Protein AF-A0A8D9H4B3-F1 (afdb_monomer_lite)

InterPro domains:
  IPR005174 KIB1-4, beta-propeller [PF03478] (79-178)

Organism: Brassica campestris (NCBI:txid3711)

pLDDT: mean 72.4, std 20.4, range [25.12, 91.94]

Foldseek 3Di:
DDDDDDDDDDDPPPPPLPDPVPPPDDDDDDFAWAPAAPPDAIKTFPDKDFPQADPVRFTKIKTWIARPVVRDIDIAAIETDDPVCVCWDFQHHENQWTWTAHQPQRKIKIWNVNPRDPHYYIDIDTDDHLPDRQPANWPDWEWQDSPLQFIKIWTDSDQFKIWIDTHPPPTHIDIGGDPGGDDHDDHD

Sequence (188 aa):
MENFQSPCIKREEEGEEPNLEALCLQGEEYARFFSSLPESSPYLLLSSEKLGETCEGSETVRQKLFDPRKEETVNGSEKTLPKELEGDILVGASKGWVLSMDKKDSSLHLTDLCKPWVSSSPRVMSLPSLGFDPCVTVKQVSLSSSSPDECTVAANFSESQLSVCRTNCDSSWTHFKTPFPFPTLASL

Radius of gyration: 20.72 Å; chains: 1; bounding box: 71×42×66 Å

Structure (mmCIF, N/CA/C/O backbone):
data_AF-A0A8D9H4B3-F1
#
_entry.id   AF-A0A8D9H4B3-F1
#
loop_
_atom_site.group_PDB
_atom_site.id
_atom_site.type_symbol
_atom_site.label_atom_id
_atom_site.label_alt_id
_atom_site.label_comp_id
_atom_site.label_asym_id
_atom_site.label_entity_id
_atom_site.label_seq_id
_atom_site.pdbx_PDB_ins_code
_atom_site.Cartn_x
_atom_site.Cartn_y
_atom_site.Cartn_z
_atom_site.occupancy
_atom_site.B_iso_or_equiv
_atom_site.auth_seq_id
_atom_site.auth_comp_id
_atom_site.auth_asym_id
_atom_site.auth_atom_id
_atom_site.pdbx_PDB_model_num
ATOM 1 N N . MET A 1 1 ? -52.798 24.643 42.950 1.00 37.06 1 MET A N 1
ATOM 2 C CA . MET A 1 1 ? -52.593 24.466 41.499 1.00 37.06 1 MET A CA 1
ATOM 3 C C . MET A 1 1 ? -51.095 24.539 41.267 1.00 37.06 1 MET A C 1
ATOM 5 O O . MET A 1 1 ? -50.562 25.627 41.145 1.00 37.06 1 MET A O 1
ATOM 9 N N . GLU A 1 2 ? -50.350 23.515 41.676 1.00 32.06 2 GLU A N 1
ATOM 10 C CA . GLU A 1 2 ? -50.122 22.223 40.993 1.00 32.06 2 GLU A CA 1
ATOM 11 C C . GLU A 1 2 ? -49.288 22.364 39.712 1.00 32.06 2 GLU A C 1
ATOM 13 O O . GLU A 1 2 ? -49.734 22.915 38.711 1.00 32.06 2 GLU A O 1
ATOM 18 N N . ASN A 1 3 ? -48.055 21.855 39.823 1.00 34.03 3 ASN A N 1
ATOM 19 C CA . ASN A 1 3 ? -47.093 21.562 38.765 1.00 34.03 3 ASN A CA 1
ATOM 20 C C . ASN A 1 3 ? -47.697 20.669 37.682 1.00 34.03 3 ASN A C 1
ATOM 22 O O . ASN A 1 3 ? -48.352 19.698 38.033 1.00 34.03 3 ASN A O 1
ATOM 26 N N . PHE A 1 4 ? -47.291 20.859 36.423 1.00 32.88 4 PHE A N 1
ATOM 27 C CA . PHE A 1 4 ? -46.984 19.729 35.541 1.00 32.88 4 PHE A CA 1
ATOM 28 C C . PHE A 1 4 ? -45.799 20.065 34.633 1.00 32.88 4 PHE A C 1
ATOM 30 O O . PHE A 1 4 ? -45.887 20.832 33.679 1.00 32.88 4 PHE A O 1
ATOM 37 N N . GLN A 1 5 ? -44.675 19.452 34.979 1.00 39.72 5 GLN A N 1
ATOM 38 C CA . GLN A 1 5 ? -43.502 19.247 34.147 1.00 39.72 5 GLN A CA 1
ATOM 39 C C . GLN A 1 5 ? -43.687 17.880 33.476 1.00 39.72 5 GLN A C 1
ATOM 41 O O . GLN A 1 5 ? -43.970 16.908 34.178 1.00 39.72 5 GLN A O 1
ATOM 46 N N . SER A 1 6 ? -43.590 17.790 32.145 1.00 38.34 6 SER A N 1
ATOM 47 C CA . SER A 1 6 ? -43.599 16.517 31.397 1.00 38.34 6 SER A CA 1
ATOM 48 C C . SER A 1 6 ? -43.193 16.691 29.918 1.00 38.34 6 SER A C 1
ATOM 50 O O . SER A 1 6 ? -43.216 17.818 29.427 1.00 38.34 6 SER A O 1
ATOM 52 N N . PRO A 1 7 ? -42.733 15.617 29.237 1.00 34.81 7 PRO A N 1
ATOM 53 C CA . PRO A 1 7 ? -41.414 15.602 28.595 1.00 34.81 7 PRO A CA 1
ATOM 54 C C . PRO A 1 7 ? -41.403 15.193 27.101 1.00 34.81 7 PRO A C 1
ATOM 56 O O . PRO A 1 7 ? -42.425 14.846 26.528 1.00 34.81 7 PRO A O 1
ATOM 59 N N . CYS A 1 8 ? -40.194 15.240 26.519 1.00 27.69 8 CYS A N 1
ATOM 60 C CA . CYS A 1 8 ? -39.637 14.467 25.392 1.00 27.69 8 CYS A CA 1
ATOM 61 C C . CYS A 1 8 ? -40.562 13.927 24.288 1.00 27.69 8 CYS A C 1
ATOM 63 O O . CYS A 1 8 ? -41.291 12.982 24.545 1.00 27.69 8 CYS A O 1
ATOM 65 N N . ILE A 1 9 ? -40.293 14.313 23.029 1.00 29.48 9 ILE A N 1
ATOM 66 C CA . ILE A 1 9 ? -40.130 13.354 21.913 1.00 29.48 9 ILE A CA 1
ATOM 67 C C . ILE A 1 9 ? -39.022 13.885 20.985 1.00 29.48 9 ILE A C 1
ATOM 69 O O . ILE A 1 9 ? -39.257 14.771 20.164 1.00 29.48 9 ILE A O 1
ATOM 73 N N . LYS A 1 10 ? -37.797 13.360 21.115 1.00 32.66 10 LYS A N 1
ATOM 74 C CA . LYS A 1 10 ? -36.863 13.328 19.981 1.00 32.66 10 LYS A CA 1
ATOM 75 C C . LYS A 1 10 ? -37.334 12.167 19.112 1.00 32.66 10 LYS A C 1
ATOM 77 O O . LYS A 1 10 ? -37.479 11.066 19.632 1.00 32.66 10 LYS A O 1
ATOM 82 N N . ARG A 1 11 ? -37.642 12.430 17.842 1.00 32.44 11 ARG A N 1
ATOM 83 C CA . ARG A 1 11 ? -37.884 11.359 16.875 1.00 32.44 11 ARG A CA 1
ATOM 84 C C . ARG A 1 11 ? -36.566 10.619 16.694 1.00 32.44 11 ARG A C 1
ATOM 86 O O . ARG A 1 11 ? -35.559 11.245 16.373 1.00 32.44 11 ARG A O 1
ATOM 93 N N . GLU A 1 12 ? -36.591 9.328 16.984 1.00 30.19 12 GLU A N 1
ATOM 94 C CA . GLU A 1 12 ? -35.630 8.371 16.461 1.00 30.19 12 GLU A CA 1
ATOM 95 C C . GLU A 1 12 ? -35.731 8.454 14.934 1.00 30.19 12 GLU A C 1
ATOM 97 O O . GLU A 1 12 ? -36.798 8.216 14.370 1.00 30.19 12 GLU A O 1
ATOM 102 N N . GLU A 1 13 ? -34.661 8.890 14.269 1.00 34.03 13 GLU A N 1
ATOM 103 C CA . GLU A 1 13 ? -34.460 8.486 12.882 1.00 34.03 13 GLU A CA 1
ATOM 104 C C . GLU A 1 13 ? -34.049 7.019 12.943 1.00 34.03 13 GLU A C 1
ATOM 106 O O . GLU A 1 13 ? -33.011 6.674 13.514 1.00 34.03 13 GLU A O 1
ATOM 111 N N . GLU A 1 14 ? -34.945 6.168 12.443 1.00 30.62 14 GLU A N 1
ATOM 112 C CA . GLU A 1 14 ? -34.670 4.773 12.133 1.00 30.62 14 GLU A CA 1
ATOM 113 C C . GLU A 1 14 ? -33.344 4.685 11.380 1.00 30.62 14 GLU A C 1
ATOM 115 O O . GLU A 1 14 ? -33.136 5.355 10.367 1.00 30.62 14 GLU A O 1
ATOM 120 N N . GLY A 1 15 ? -32.442 3.857 11.905 1.00 32.19 15 GLY A N 1
ATOM 121 C CA . GLY A 1 15 ? -31.250 3.449 11.190 1.00 32.19 15 GLY A CA 1
ATOM 122 C C . GLY A 1 15 ? -31.674 2.729 9.921 1.00 32.19 15 GLY A C 1
ATOM 123 O O . GLY A 1 15 ? -32.236 1.638 9.977 1.00 32.19 15 GLY A O 1
ATOM 124 N N . GLU A 1 16 ? -31.409 3.359 8.786 1.00 31.75 16 GLU A N 1
ATOM 125 C CA . GLU A 1 16 ? -31.430 2.689 7.499 1.00 31.75 16 GLU A CA 1
ATOM 126 C C . GLU A 1 16 ? -30.320 1.630 7.536 1.00 31.75 16 GLU A C 1
ATOM 128 O O . GLU A 1 16 ? -29.129 1.956 7.553 1.00 31.75 16 GLU A O 1
ATOM 133 N N . GLU A 1 17 ? -30.705 0.355 7.656 1.00 37.09 17 GLU A N 1
ATOM 134 C CA . GLU A 1 17 ? -29.777 -0.756 7.466 1.00 37.09 17 GLU A CA 1
ATOM 135 C C . GLU A 1 17 ? -29.135 -0.601 6.082 1.00 37.09 17 GLU A C 1
ATOM 137 O O . GLU A 1 17 ? -29.860 -0.520 5.083 1.00 37.09 17 GLU A O 1
ATOM 142 N N . PRO A 1 18 ? -27.796 -0.531 5.976 1.00 29.69 18 PRO A N 1
ATOM 143 C CA . PRO A 1 18 ? -27.173 -0.389 4.679 1.00 29.69 18 PRO A CA 1
ATOM 144 C C . PRO A 1 18 ? -27.429 -1.669 3.887 1.00 29.69 18 PRO A C 1
ATOM 146 O O . PRO A 1 18 ? -26.937 -2.745 4.221 1.00 29.69 18 PRO A O 1
ATOM 149 N N . ASN A 1 19 ? -28.221 -1.524 2.827 1.00 26.66 19 ASN A N 1
ATOM 150 C CA . ASN A 1 19 ? -28.487 -2.554 1.838 1.00 26.66 19 ASN A CA 1
ATOM 151 C C . ASN A 1 19 ? -27.153 -3.159 1.359 1.00 26.66 19 ASN A C 1
ATOM 153 O O . ASN A 1 19 ? -26.369 -2.508 0.662 1.00 26.66 19 ASN A O 1
ATOM 157 N N . LEU A 1 20 ? -26.902 -4.409 1.759 1.00 32.78 20 LEU A N 1
ATOM 158 C CA . LEU A 1 20 ? -25.656 -5.142 1.511 1.00 32.78 20 LEU A CA 1
ATOM 159 C C . LEU A 1 20 ? -25.367 -5.356 0.012 1.00 32.78 20 LEU A C 1
ATOM 161 O O . LEU A 1 20 ? -24.239 -5.689 -0.346 1.00 32.78 20 LEU A O 1
ATOM 165 N N . GLU A 1 21 ? -26.337 -5.111 -0.877 1.00 29.61 21 GLU A N 1
ATOM 166 C CA . GLU A 1 21 ? -26.152 -5.222 -2.328 1.00 29.61 21 GLU A CA 1
ATOM 167 C C . GLU A 1 21 ? -25.672 -3.926 -3.010 1.00 29.61 21 GLU A C 1
ATOM 169 O O . GLU A 1 21 ? -25.373 -3.941 -4.204 1.00 29.61 21 GLU A O 1
ATOM 174 N N . ALA A 1 22 ? -25.521 -2.809 -2.285 1.00 25.12 22 ALA A N 1
ATOM 175 C CA . ALA A 1 22 ? -25.162 -1.516 -2.884 1.00 25.12 22 ALA A CA 1
ATOM 176 C C . ALA A 1 22 ? -23.664 -1.141 -2.830 1.00 25.12 22 ALA A C 1
ATOM 178 O O . ALA A 1 22 ? -23.273 -0.124 -3.399 1.00 25.12 22 ALA A O 1
ATOM 179 N N . LEU A 1 23 ? -22.788 -1.932 -2.199 1.00 29.75 23 LEU A N 1
ATOM 180 C CA . LEU A 1 23 ? -21.371 -1.549 -2.018 1.00 29.75 23 LEU A CA 1
ATOM 181 C C . LEU A 1 23 ? -20.429 -1.948 -3.166 1.00 29.75 23 LEU A C 1
ATOM 183 O O . LEU A 1 23 ? -19.207 -1.921 -3.015 1.00 29.75 23 LEU A O 1
ATOM 187 N N . CYS A 1 24 ? -20.964 -2.262 -4.345 1.00 32.41 24 CYS A N 1
ATOM 188 C CA . CYS A 1 24 ? -20.159 -2.410 -5.551 1.00 32.41 24 CYS A CA 1
ATOM 189 C C . CYS A 1 24 ? -20.480 -1.303 -6.558 1.00 32.41 24 CYS A C 1
ATOM 191 O O . CYS A 1 24 ? -21.454 -1.383 -7.297 1.00 32.41 24 CYS A O 1
ATOM 193 N N . LEU A 1 25 ? -19.537 -0.353 -6.629 1.00 39.47 25 LEU A N 1
ATOM 194 C CA . LEU A 1 25 ? -19.335 0.666 -7.665 1.00 39.47 25 LEU A CA 1
ATOM 195 C C . LEU A 1 25 ? -20.274 1.873 -7.591 1.00 39.47 25 LEU A C 1
ATOM 197 O O . LEU A 1 25 ? -21.380 1.782 -8.097 1.00 39.47 25 LEU A O 1
ATOM 201 N N . GLN A 1 26 ? -19.763 3.025 -7.133 1.00 26.50 26 GLN A N 1
ATOM 202 C CA . GLN A 1 26 ? -19.663 4.269 -7.920 1.00 26.50 26 GLN A CA 1
ATOM 203 C C . GLN A 1 26 ? -18.644 5.227 -7.271 1.00 26.50 26 GLN A C 1
ATOM 205 O O . GLN A 1 26 ? -18.766 5.532 -6.097 1.00 26.50 26 GLN A O 1
ATOM 210 N N . GLY A 1 27 ? -17.680 5.705 -8.068 1.00 29.08 27 GLY A N 1
ATOM 211 C CA . GLY A 1 27 ? -17.020 7.011 -7.912 1.00 29.08 27 GLY A CA 1
ATOM 212 C C . GLY A 1 27 ? -16.221 7.283 -6.633 1.00 29.08 27 GLY A C 1
ATOM 213 O O . GLY A 1 27 ? -16.787 7.738 -5.656 1.00 29.08 27 GLY A O 1
ATOM 214 N N . GLU A 1 28 ? -14.891 7.169 -6.742 1.00 32.19 28 GLU A N 1
ATOM 215 C CA . GLU A 1 28 ? -13.889 7.616 -5.756 1.00 32.19 28 GLU A CA 1
ATOM 216 C C . GLU A 1 28 ? -13.896 6.819 -4.430 1.00 32.19 28 GLU A C 1
ATOM 218 O O . GLU A 1 28 ? -14.927 6.490 -3.874 1.00 32.19 28 GLU A O 1
ATOM 223 N N . GLU A 1 29 ? -12.711 6.433 -3.946 1.00 39.22 29 GLU A N 1
ATOM 224 C CA . GLU A 1 29 ? -12.517 5.536 -2.787 1.00 39.22 29 GLU A CA 1
ATOM 225 C C . GLU A 1 29 ? -12.876 4.047 -3.023 1.00 39.22 29 GLU A C 1
ATOM 227 O O . GLU A 1 29 ? -13.879 3.493 -2.584 1.00 39.22 29 GLU A O 1
ATOM 232 N N . TYR A 1 30 ? -11.980 3.341 -3.724 1.00 43.78 30 TYR A N 1
ATOM 233 C CA . TYR A 1 30 ? -12.015 1.879 -3.828 1.00 43.78 30 TYR A CA 1
ATOM 234 C C . TYR A 1 30 ? -11.916 1.239 -2.434 1.00 43.78 30 TYR A C 1
ATOM 236 O O . TYR A 1 30 ? -10.829 1.209 -1.851 1.00 43.78 30 TYR A O 1
ATOM 244 N N . ALA A 1 31 ? -13.020 0.672 -1.940 1.00 44.16 31 ALA A N 1
ATOM 245 C CA . ALA A 1 31 ? -13.030 -0.241 -0.802 1.00 44.16 31 ALA A CA 1
ATOM 246 C C . ALA A 1 31 ? -12.060 -1.399 -1.086 1.00 44.16 31 ALA A C 1
ATOM 248 O O . ALA A 1 31 ? -12.246 -2.173 -2.030 1.00 44.16 31 ALA A O 1
ATOM 249 N N . ARG A 1 32 ? -10.973 -1.495 -0.312 1.00 54.91 32 ARG A N 1
ATOM 250 C CA . ARG A 1 32 ? -9.957 -2.542 -0.507 1.00 54.91 32 ARG A CA 1
ATOM 251 C C . ARG A 1 32 ? -10.137 -3.616 0.545 1.00 54.91 32 ARG A C 1
ATOM 253 O O . ARG A 1 32 ? -10.219 -3.325 1.736 1.00 54.91 32 ARG A O 1
ATOM 260 N N . PHE A 1 33 ? -10.209 -4.861 0.091 1.00 52.06 33 PHE A N 1
ATOM 261 C CA . PHE A 1 33 ? -10.288 -6.019 0.966 1.00 52.06 33 PHE A CA 1
ATOM 262 C C . PHE A 1 33 ? -8.931 -6.263 1.623 1.00 52.06 33 PHE A C 1
ATOM 264 O O . PHE A 1 33 ? -7.950 -6.604 0.962 1.00 52.06 33 PHE A O 1
ATOM 271 N N . PHE A 1 34 ? -8.887 -6.138 2.944 1.00 51.78 34 PHE A N 1
ATOM 272 C CA . PHE A 1 34 ? -7.780 -6.598 3.765 1.00 51.78 34 PHE A CA 1
ATOM 273 C C . PHE A 1 34 ? -8.145 -7.997 4.247 1.00 51.78 34 PHE A C 1
ATOM 275 O O . PHE A 1 34 ? -8.802 -8.165 5.271 1.00 51.78 34 PHE A O 1
ATOM 282 N N . SER A 1 35 ? -7.734 -9.033 3.515 1.00 47.50 35 SER A N 1
ATOM 283 C CA . SER A 1 35 ? -7.759 -10.384 4.083 1.00 47.50 35 SER A CA 1
ATOM 284 C C . SER A 1 35 ? -6.700 -10.434 5.173 1.00 47.50 35 SER A C 1
ATOM 286 O O . SER A 1 35 ? -5.519 -10.579 4.870 1.00 47.50 35 SER A O 1
ATOM 288 N N . SER A 1 36 ? -7.081 -10.253 6.432 1.00 48.25 36 SER A N 1
ATOM 289 C CA . SER A 1 36 ? -6.153 -10.404 7.541 1.00 48.25 36 SER A CA 1
ATOM 290 C C . SER A 1 36 ? -5.954 -11.895 7.821 1.00 48.25 36 SER A C 1
ATOM 292 O O . SER A 1 36 ? -6.863 -12.543 8.310 1.00 48.25 36 SER A O 1
ATOM 294 N N . LEU A 1 37 ? -4.775 -12.435 7.482 1.00 53.91 37 LEU A N 1
ATOM 295 C CA . LEU A 1 37 ? -4.327 -13.807 7.801 1.00 53.91 37 LEU A CA 1
ATOM 296 C C . LEU A 1 37 ? -5.254 -14.961 7.314 1.00 53.91 37 LEU A C 1
ATOM 298 O O . LEU A 1 37 ? -6.354 -14.726 6.830 1.00 53.91 37 LEU A O 1
ATOM 302 N N . PRO A 1 38 ? -4.817 -16.235 7.375 1.00 49.47 38 PRO A N 1
ATOM 303 C CA . PRO A 1 38 ? -5.681 -17.382 7.059 1.00 49.47 38 PRO A CA 1
ATOM 304 C C . PRO A 1 38 ? -6.783 -17.642 8.106 1.00 49.47 38 PRO A C 1
ATOM 306 O O . PRO A 1 38 ? -7.719 -18.383 7.826 1.00 49.47 38 PRO A O 1
ATOM 309 N N . GLU A 1 39 ? -6.665 -17.063 9.308 1.00 51.34 39 GLU A N 1
ATOM 310 C CA . GLU A 1 39 ? -7.481 -17.407 10.487 1.00 51.34 39 GLU A CA 1
ATOM 311 C C . GLU A 1 39 ? -8.383 -16.268 11.007 1.00 51.34 39 GLU A C 1
ATOM 313 O O . GLU A 1 39 ? -9.191 -16.503 11.906 1.00 51.34 39 GLU A O 1
ATOM 318 N N . SER A 1 40 ? -8.307 -15.050 10.452 1.00 59.62 40 SER A N 1
ATOM 319 C CA . SER A 1 40 ? -9.145 -13.907 10.865 1.00 59.62 40 SER A CA 1
ATOM 320 C C . SER A 1 40 ? -10.081 -13.430 9.749 1.00 59.62 40 SER A C 1
ATOM 322 O O . SER A 1 40 ? -9.848 -13.688 8.569 1.00 59.62 40 SER A O 1
ATOM 324 N N . SER A 1 41 ? -11.192 -12.779 10.121 1.00 65.25 41 SER A N 1
ATOM 325 C CA . SER A 1 41 ? -12.155 -12.242 9.155 1.00 65.25 41 SER A CA 1
ATOM 326 C C . SER A 1 41 ? -11.480 -11.230 8.214 1.00 65.25 41 SER A C 1
ATOM 328 O O . SER A 1 41 ? -10.585 -10.480 8.627 1.00 65.25 41 SER A O 1
ATOM 330 N N . PRO A 1 42 ? -11.860 -11.204 6.923 1.00 74.75 42 PRO A N 1
ATOM 331 C CA . PRO A 1 42 ? -11.462 -10.107 6.055 1.00 74.75 42 PRO A CA 1
ATOM 332 C C . PRO A 1 42 ? -12.088 -8.815 6.585 1.00 74.75 42 PRO A C 1
ATOM 334 O O . PRO A 1 42 ? -13.210 -8.847 7.068 1.00 74.75 42 PRO A O 1
ATOM 337 N N . TYR A 1 43 ? -11.387 -7.690 6.480 1.00 80.75 43 TYR A N 1
ATOM 338 C CA . TYR A 1 43 ? -11.935 -6.370 6.796 1.00 80.75 43 TYR A CA 1
ATOM 339 C C . TYR A 1 43 ? -11.947 -5.501 5.542 1.00 80.75 43 TYR A C 1
ATOM 341 O O . TYR A 1 43 ? -11.029 -5.563 4.719 1.00 80.75 43 TYR A O 1
ATOM 349 N N . LEU A 1 44 ? -12.974 -4.669 5.409 1.00 83.31 44 LEU A N 1
ATOM 350 C CA . LEU A 1 44 ? -13.056 -3.624 4.393 1.00 83.31 44 LEU A CA 1
ATOM 351 C C . LEU A 1 44 ? -12.690 -2.281 5.019 1.00 83.31 44 LEU A C 1
ATOM 353 O O . LEU A 1 44 ? -13.315 -1.880 5.994 1.00 83.31 44 LEU A O 1
ATOM 357 N N . LEU A 1 45 ? -11.696 -1.578 4.471 1.00 84.12 45 LEU A N 1
ATOM 358 C CA . LEU A 1 45 ? -11.433 -0.189 4.864 1.00 84.12 45 LEU A CA 1
ATOM 359 C C . LEU A 1 45 ? -12.499 0.713 4.259 1.00 84.12 45 LEU A C 1
ATOM 361 O O . LEU A 1 45 ? -12.613 0.784 3.037 1.00 84.12 45 LEU A O 1
ATOM 365 N N . LEU A 1 46 ? -13.252 1.378 5.131 1.00 84.88 46 LEU A N 1
ATOM 366 C CA . LEU A 1 46 ? -14.261 2.359 4.751 1.00 84.88 46 LEU A CA 1
ATOM 367 C C . LEU A 1 46 ? -13.659 3.758 4.684 1.00 84.88 46 LEU A C 1
ATOM 369 O O . LEU A 1 46 ? -13.904 4.477 3.730 1.00 84.88 46 LEU A O 1
ATOM 373 N N . SER A 1 47 ? -12.886 4.140 5.702 1.00 84.50 47 SER A N 1
ATOM 374 C CA . SER A 1 47 ? -12.225 5.443 5.753 1.00 84.50 47 SER A CA 1
ATOM 375 C C . SER A 1 47 ? -11.065 5.453 6.749 1.00 84.50 47 SER A C 1
ATOM 377 O O . SER A 1 47 ? -10.957 4.590 7.629 1.00 84.50 47 SER A O 1
ATOM 379 N N . SER A 1 48 ? -10.197 6.455 6.618 1.00 84.12 48 SER A N 1
ATOM 380 C CA . SER A 1 48 ? -9.181 6.798 7.614 1.00 84.12 48 SER A CA 1
ATOM 381 C C . SER A 1 48 ? -9.476 8.193 8.158 1.00 84.12 48 SER A C 1
ATOM 383 O O . SER A 1 48 ? -9.508 9.161 7.406 1.00 84.12 48 SER A O 1
ATOM 385 N N . GLU A 1 49 ? -9.715 8.291 9.461 1.00 85.81 49 GLU A N 1
ATOM 386 C CA . GLU A 1 49 ? -10.033 9.537 10.155 1.00 85.81 49 GLU A CA 1
ATOM 387 C C . GLU A 1 49 ? -8.772 10.122 10.800 1.00 85.81 49 GLU A C 1
ATOM 389 O O . GLU A 1 49 ? -8.073 9.418 11.534 1.00 85.81 49 GLU A O 1
ATOM 394 N N . LYS A 1 50 ? -8.497 11.408 10.549 1.00 88.69 50 LYS A N 1
ATOM 395 C CA . LYS A 1 50 ? -7.476 12.185 11.264 1.00 88.69 50 LYS A CA 1
ATOM 396 C C . LYS A 1 50 ? -8.037 12.617 12.618 1.00 88.69 50 LYS A C 1
ATOM 398 O O . LYS A 1 50 ? -9.020 13.353 12.666 1.00 88.69 50 LYS A O 1
ATOM 403 N N . LEU A 1 51 ? -7.408 12.179 13.705 1.00 88.12 51 LEU A N 1
ATOM 404 C CA . LEU A 1 51 ? -7.831 12.497 15.074 1.00 88.12 51 LEU A CA 1
ATOM 405 C C . LEU A 1 51 ? -7.119 13.727 15.642 1.00 88.12 51 LEU A C 1
ATOM 407 O O . LEU A 1 51 ? -7.688 14.455 16.455 1.00 88.12 51 LEU A O 1
ATOM 411 N N . GLY A 1 52 ? -5.888 13.981 15.206 1.00 88.00 52 GLY A N 1
ATOM 412 C CA . GLY A 1 52 ? -5.095 15.104 15.680 1.00 88.00 52 GLY A CA 1
ATOM 413 C C . GLY A 1 52 ? -3.624 14.955 15.332 1.00 88.00 52 GLY A C 1
ATOM 414 O O . GLY A 1 52 ? -3.257 14.252 14.391 1.00 88.00 52 GLY A O 1
ATOM 415 N N . GLU A 1 53 ? -2.787 15.644 16.096 1.00 87.19 53 GLU A N 1
ATOM 416 C CA . GLU A 1 53 ? -1.332 15.602 15.982 1.00 87.19 53 GLU A CA 1
ATOM 417 C C . GLU A 1 53 ? -0.735 15.390 17.373 1.00 87.19 53 GLU A C 1
ATOM 419 O O . GLU A 1 53 ? -1.215 15.938 18.371 1.00 87.19 53 GLU A O 1
ATOM 424 N N . THR A 1 54 ? 0.305 14.566 17.454 1.00 83.56 54 THR A N 1
ATOM 425 C CA . THR A 1 54 ? 1.066 14.370 18.686 1.00 83.56 54 THR A CA 1
ATOM 426 C C . THR A 1 54 ? 1.903 15.613 18.997 1.00 83.56 54 THR A C 1
ATOM 428 O O . THR A 1 54 ? 2.145 16.459 18.137 1.00 83.56 54 THR A O 1
ATOM 431 N N . CYS A 1 55 ? 2.437 15.705 20.218 1.00 76.81 55 CYS A N 1
ATOM 432 C CA . CYS A 1 55 ? 3.373 16.775 20.591 1.00 76.81 55 CYS A CA 1
ATOM 433 C C . CYS A 1 55 ? 4.622 16.842 19.688 1.00 76.81 55 CYS A C 1
ATOM 435 O O . CYS A 1 55 ? 5.291 17.870 19.645 1.00 76.81 55 CYS A O 1
ATOM 437 N N . GLU A 1 56 ? 4.942 15.753 18.984 1.00 80.31 56 GLU A N 1
ATOM 438 C CA . GLU A 1 56 ? 6.069 15.654 18.051 1.00 80.31 56 GLU A CA 1
ATOM 439 C C . GLU A 1 56 ? 5.697 16.053 16.609 1.00 80.31 56 GLU A C 1
ATOM 441 O O . GLU A 1 56 ? 6.535 15.960 15.709 1.00 80.31 56 GLU A O 1
ATOM 446 N N . GLY A 1 57 ? 4.454 16.498 16.389 1.00 81.38 57 GLY A N 1
ATOM 447 C CA . GLY A 1 57 ? 3.922 16.898 15.085 1.00 81.38 57 GLY A CA 1
ATOM 448 C C . GLY A 1 57 ? 3.521 15.730 14.184 1.00 81.38 57 GLY A C 1
ATOM 449 O O . GLY A 1 57 ? 3.292 15.938 12.999 1.00 81.38 57 GLY A O 1
ATOM 450 N N . SER A 1 58 ? 3.461 14.503 14.709 1.00 84.56 58 SER A N 1
ATOM 451 C CA . SER A 1 58 ? 3.031 13.335 13.934 1.00 84.56 58 SER A CA 1
ATOM 452 C C . SER A 1 58 ? 1.511 13.222 13.955 1.00 84.56 58 SER A C 1
ATOM 454 O O . SER A 1 58 ? 0.905 13.296 15.023 1.00 84.56 58 SER A O 1
ATOM 456 N N . GLU A 1 59 ? 0.888 13.001 12.802 1.00 87.81 59 GLU A N 1
ATOM 457 C CA . GLU A 1 59 ? -0.561 12.826 12.710 1.00 87.81 59 GLU A CA 1
ATOM 458 C C . GLU A 1 59 ? -1.023 11.551 13.432 1.00 87.81 59 GLU A C 1
ATOM 460 O O . GLU A 1 59 ? -0.380 10.504 13.330 1.00 87.81 59 GLU A O 1
ATOM 465 N N . THR A 1 60 ? -2.145 11.617 14.149 1.00 89.12 60 THR A N 1
ATOM 466 C CA . THR A 1 60 ? -2.830 10.429 14.666 1.00 89.12 60 THR A CA 1
ATOM 467 C C . THR A 1 60 ? -4.035 10.098 13.801 1.00 89.12 60 THR A C 1
ATOM 469 O O . THR A 1 60 ? -4.847 10.961 13.459 1.00 89.12 60 THR A O 1
ATOM 472 N N . VAL A 1 61 ? -4.145 8.823 13.435 1.00 88.62 61 VAL A N 1
ATOM 473 C CA . VAL A 1 61 ? -5.181 8.314 12.539 1.00 88.62 61 VAL A CA 1
ATOM 474 C C . VAL A 1 61 ? -5.916 7.135 13.154 1.00 88.62 61 VAL A C 1
ATOM 476 O O . VAL A 1 61 ? -5.364 6.360 13.945 1.00 88.62 61 VAL A O 1
ATOM 479 N N . ARG A 1 62 ? -7.169 6.963 12.740 1.00 88.88 62 ARG A N 1
ATOM 480 C CA . ARG A 1 62 ? -8.006 5.821 13.100 1.00 88.88 62 ARG A CA 1
ATOM 481 C C . ARG A 1 62 ? -8.728 5.291 11.874 1.00 88.88 62 ARG A C 1
ATOM 483 O O . ARG A 1 62 ? -9.386 6.037 11.159 1.00 88.88 62 ARG A O 1
ATOM 490 N N . GLN A 1 63 ? -8.626 3.988 11.633 1.00 86.56 63 GLN A N 1
ATOM 491 C CA . GLN A 1 63 ? -9.330 3.357 10.519 1.00 86.56 63 GLN A CA 1
ATOM 492 C C . GLN A 1 63 ? -10.745 2.956 10.923 1.00 86.56 63 GLN A C 1
ATOM 494 O O . GLN A 1 63 ? -10.943 2.318 11.963 1.00 86.56 63 GLN A O 1
ATOM 499 N N . LYS A 1 64 ? -11.710 3.258 10.057 1.00 88.69 64 LYS A N 1
ATOM 500 C CA . LYS A 1 64 ? -13.063 2.710 10.108 1.00 88.69 64 LYS A CA 1
ATOM 501 C C . LYS A 1 64 ? -13.127 1.508 9.173 1.00 88.69 64 LYS A C 1
ATOM 503 O O . LYS A 1 64 ? -12.866 1.626 7.975 1.00 88.69 64 LYS A O 1
ATOM 508 N N . LEU A 1 65 ? -13.429 0.345 9.733 1.00 87.00 65 LEU A N 1
ATOM 509 C CA . LEU A 1 65 ? -13.391 -0.941 9.049 1.00 87.00 65 LEU A CA 1
ATOM 510 C C . LEU A 1 65 ? -14.777 -1.588 9.090 1.00 87.00 65 LEU A C 1
ATOM 512 O O . LEU A 1 65 ? -15.508 -1.415 10.058 1.00 87.00 65 LEU A O 1
ATOM 516 N N . PHE A 1 66 ? -15.127 -2.366 8.076 1.00 87.06 66 PHE A N 1
ATOM 517 C CA . PHE A 1 66 ? -16.322 -3.206 8.071 1.00 87.06 66 PHE A CA 1
ATOM 518 C C . PHE A 1 66 ? -15.922 -4.680 8.139 1.00 87.06 66 PHE A C 1
ATOM 520 O O . PHE A 1 66 ? -15.061 -5.122 7.372 1.00 87.06 66 PHE A O 1
ATOM 527 N N . ASP A 1 67 ? -16.518 -5.419 9.077 1.00 85.75 67 ASP A N 1
ATOM 528 C CA . ASP A 1 67 ? -16.388 -6.869 9.212 1.00 85.75 67 ASP A CA 1
ATOM 529 C C . ASP A 1 67 ? -17.572 -7.544 8.490 1.00 85.75 67 ASP A C 1
ATOM 531 O O . ASP A 1 67 ? -18.652 -7.667 9.070 1.00 85.75 67 ASP A O 1
ATOM 535 N N . PRO A 1 68 ? -17.407 -8.010 7.239 1.00 82.69 68 PRO A N 1
ATOM 536 C CA . PRO A 1 68 ? -18.467 -8.659 6.474 1.00 82.69 68 PRO A CA 1
ATOM 537 C C . PRO A 1 68 ? -18.946 -9.976 7.086 1.00 82.69 68 PRO A C 1
ATOM 539 O O . PRO A 1 68 ? -20.005 -10.459 6.708 1.00 82.69 68 PRO A O 1
ATOM 542 N N . ARG A 1 69 ? -18.197 -10.593 8.013 1.00 82.19 69 ARG A N 1
ATOM 543 C CA . ARG A 1 69 ? -18.645 -11.834 8.662 1.00 82.19 69 ARG A CA 1
ATOM 544 C C . ARG A 1 69 ? -19.691 -11.565 9.739 1.00 82.19 69 ARG A C 1
ATOM 546 O O . ARG A 1 69 ? -20.506 -12.435 10.031 1.00 82.19 69 ARG A O 1
ATOM 553 N N . LYS A 1 70 ? -19.598 -10.403 10.374 1.00 85.81 70 LYS A N 1
ATOM 554 C CA . LYS A 1 70 ? -20.492 -9.978 11.452 1.00 85.81 70 LYS A CA 1
ATOM 555 C C . LYS A 1 70 ? -21.446 -8.866 11.027 1.00 85.81 70 LYS A C 1
ATOM 557 O O . LYS A 1 70 ? -22.271 -8.465 11.835 1.00 85.81 70 LYS A O 1
ATOM 562 N N . GLU A 1 71 ? -21.286 -8.370 9.801 1.00 86.81 71 GLU A N 1
ATOM 563 C CA . GLU A 1 71 ? -22.026 -7.238 9.241 1.00 86.81 71 GLU A CA 1
ATOM 564 C C . GLU A 1 71 ? -21.942 -5.990 10.137 1.00 86.81 71 GLU A C 1
ATOM 566 O O . GLU A 1 71 ? -22.879 -5.207 10.251 1.00 86.81 71 GLU A O 1
ATOM 571 N N . GLU A 1 72 ? -20.787 -5.787 10.782 1.00 89.00 72 GLU A N 1
ATOM 572 C CA . GLU A 1 72 ? -20.578 -4.699 11.739 1.00 89.00 72 GLU A CA 1
ATOM 573 C C . GLU A 1 72 ? -19.475 -3.743 11.284 1.00 89.00 72 GLU A C 1
ATOM 575 O O . GLU A 1 72 ? -18.495 -4.124 10.640 1.00 89.00 72 GLU A O 1
ATOM 580 N N . THR A 1 73 ? -19.606 -2.475 11.670 1.00 89.56 73 THR A N 1
ATOM 581 C CA . THR A 1 73 ? -18.517 -1.506 11.539 1.00 89.56 73 THR A CA 1
ATOM 582 C C . THR A 1 73 ? -17.675 -1.509 12.807 1.00 89.56 73 THR A C 1
ATOM 584 O O . THR A 1 73 ? -18.173 -1.247 13.902 1.00 89.56 73 THR A O 1
ATOM 587 N N . VAL A 1 74 ? -16.376 -1.739 12.650 1.00 87.38 74 VAL A N 1
ATOM 588 C CA . VAL A 1 74 ? -15.384 -1.726 13.721 1.00 87.38 74 VAL A CA 1
ATOM 589 C C . VAL A 1 74 ? -14.471 -0.524 13.539 1.00 87.38 74 VAL A C 1
ATOM 591 O O . VAL A 1 74 ? -13.934 -0.276 12.461 1.00 87.38 74 VAL A O 1
ATOM 594 N N . ASN A 1 75 ? -14.242 0.213 14.618 1.00 89.19 75 ASN A N 1
ATOM 595 C CA . ASN A 1 75 ? -13.218 1.243 14.624 1.00 89.19 75 ASN A CA 1
ATOM 596 C C . ASN A 1 75 ? -11.899 0.646 15.121 1.00 89.19 75 ASN A C 1
ATOM 598 O O . ASN A 1 75 ? -11.855 0.071 16.211 1.00 89.19 75 ASN A O 1
ATOM 602 N N . GLY A 1 76 ? -10.828 0.814 14.350 1.00 84.69 76 GLY A N 1
ATOM 603 C CA . GLY A 1 76 ? -9.484 0.425 14.762 1.00 84.69 76 GLY A CA 1
ATOM 604 C C . GLY A 1 76 ? -8.993 1.220 15.974 1.00 84.69 76 GLY A C 1
ATOM 605 O O . GLY A 1 76 ? -9.616 2.197 16.410 1.00 84.69 76 GLY A O 1
ATOM 606 N N . SER A 1 77 ? -7.858 0.803 16.524 1.00 87.56 77 SER A N 1
ATOM 607 C CA . SER A 1 77 ? -7.134 1.602 17.512 1.00 87.56 77 SER A CA 1
ATOM 608 C C . SER A 1 77 ? -6.576 2.886 16.890 1.00 87.56 77 SER A C 1
ATOM 610 O O . SER A 1 77 ? -6.194 2.898 15.719 1.00 87.56 77 SER A O 1
ATOM 612 N N . GLU A 1 78 ? -6.524 3.953 17.688 1.00 90.44 78 GLU A N 1
ATOM 613 C CA . GLU A 1 78 ? -5.772 5.165 17.354 1.00 90.44 78 GLU A CA 1
ATOM 614 C C . GLU A 1 78 ? -4.284 4.828 17.219 1.00 90.44 78 GLU A C 1
ATOM 616 O O . GLU A 1 78 ? -3.724 4.105 18.048 1.00 90.44 78 GLU A O 1
ATOM 621 N N . LYS A 1 79 ? -3.659 5.320 16.148 1.00 88.75 79 LYS A N 1
ATOM 622 C CA . LYS A 1 79 ? -2.253 5.065 15.817 1.00 88.75 79 LYS A CA 1
ATOM 623 C C . LYS A 1 79 ? -1.593 6.353 15.371 1.00 88.75 79 LYS A C 1
ATOM 625 O O . LYS A 1 79 ? -2.214 7.163 14.686 1.00 88.75 79 LYS A O 1
ATOM 630 N N . THR A 1 80 ? -0.308 6.485 15.660 1.00 90.75 80 THR A N 1
ATOM 631 C CA . THR A 1 80 ? 0.514 7.516 15.030 1.00 90.75 80 THR A CA 1
ATOM 632 C C . THR A 1 80 ? 0.811 7.097 13.593 1.00 90.75 80 THR A C 1
ATOM 634 O O . THR A 1 80 ? 1.276 5.978 13.365 1.00 90.75 80 THR A O 1
ATOM 637 N N . LEU A 1 81 ? 0.539 7.975 12.627 1.00 88.38 81 LEU A N 1
ATOM 638 C CA . LEU A 1 81 ? 0.920 7.787 11.234 1.00 88.38 81 LEU A CA 1
ATOM 639 C C . LEU A 1 81 ? 2.453 7.892 11.126 1.00 88.38 81 LEU A C 1
ATOM 641 O O . LEU A 1 81 ? 3.018 8.924 11.499 1.00 88.38 81 LEU A O 1
ATOM 645 N N . PRO A 1 82 ? 3.144 6.844 10.648 1.00 88.75 82 PRO A N 1
ATOM 646 C CA . PRO A 1 82 ? 4.572 6.919 10.361 1.00 88.75 82 PRO A CA 1
ATOM 647 C C . PRO A 1 82 ? 4.861 8.012 9.326 1.00 88.75 82 PRO A C 1
ATOM 649 O O . PRO A 1 82 ? 4.122 8.148 8.351 1.00 88.75 82 PRO A O 1
ATOM 652 N N . LYS A 1 83 ? 5.941 8.775 9.523 1.00 88.06 83 LYS A N 1
ATOM 653 C CA . LYS A 1 83 ? 6.304 9.916 8.657 1.00 88.06 83 LYS A CA 1
ATOM 654 C C . LYS A 1 83 ? 6.577 9.486 7.217 1.00 88.06 83 LYS A C 1
ATOM 656 O O . LYS A 1 83 ? 6.336 10.243 6.288 1.00 88.06 83 LYS A O 1
ATOM 661 N N . GLU A 1 84 ? 7.046 8.257 7.043 1.00 87.69 84 GLU A N 1
ATOM 662 C CA . GLU A 1 84 ? 7.303 7.618 5.754 1.00 87.69 84 GLU A CA 1
ATOM 663 C C . GLU A 1 84 ? 6.030 7.427 4.921 1.00 87.69 84 GLU A C 1
ATOM 665 O O . GLU A 1 84 ? 6.125 7.263 3.714 1.00 87.69 84 GLU A O 1
ATOM 670 N N . LEU A 1 85 ? 4.851 7.433 5.555 1.00 87.69 85 LEU A N 1
ATOM 671 C CA . LEU A 1 85 ? 3.556 7.280 4.888 1.00 87.69 85 LEU A CA 1
ATOM 672 C C . LEU A 1 85 ? 2.832 8.622 4.696 1.00 87.69 85 LEU A C 1
ATOM 674 O O . LEU A 1 85 ? 1.672 8.652 4.279 1.00 87.69 85 LEU A O 1
ATOM 678 N N . GLU A 1 86 ? 3.460 9.743 5.052 1.00 85.75 86 GLU A N 1
ATOM 679 C CA . GLU A 1 86 ? 2.821 11.053 4.984 1.00 85.75 86 GLU A CA 1
ATOM 680 C C . GLU A 1 86 ? 2.637 11.500 3.525 1.00 85.75 86 GLU A C 1
ATOM 682 O O . GLU A 1 86 ? 3.584 11.837 2.816 1.00 85.75 86 GLU A O 1
ATOM 687 N N . GLY A 1 87 ? 1.381 11.539 3.075 1.00 81.56 87 GLY A N 1
ATOM 688 C CA . GLY A 1 87 ? 1.038 11.874 1.690 1.00 81.56 87 GLY A CA 1
ATOM 689 C C . GLY A 1 87 ? 1.086 10.687 0.723 1.00 81.56 87 GLY A C 1
ATOM 690 O O . GLY A 1 87 ? 0.770 10.869 -0.461 1.00 81.56 87 GLY A O 1
ATOM 691 N N . ASP A 1 88 ? 1.406 9.491 1.225 1.00 85.62 88 ASP A N 1
ATOM 692 C CA . ASP A 1 88 ? 1.301 8.250 0.471 1.00 85.62 88 ASP A CA 1
ATOM 693 C C . ASP A 1 88 ? -0.142 7.999 0.032 1.00 85.62 88 ASP A C 1
ATOM 695 O O . ASP A 1 88 ? -1.115 8.267 0.745 1.00 85.62 88 ASP A O 1
ATOM 699 N N . ILE A 1 89 ? -0.290 7.397 -1.142 1.00 82.81 89 ILE A N 1
ATOM 700 C CA . ILE A 1 89 ? -1.561 6.809 -1.556 1.00 82.81 89 ILE A CA 1
ATOM 701 C C . ILE A 1 89 ? -1.587 5.327 -1.266 1.00 82.81 89 ILE A C 1
ATOM 703 O O . ILE A 1 89 ? -0.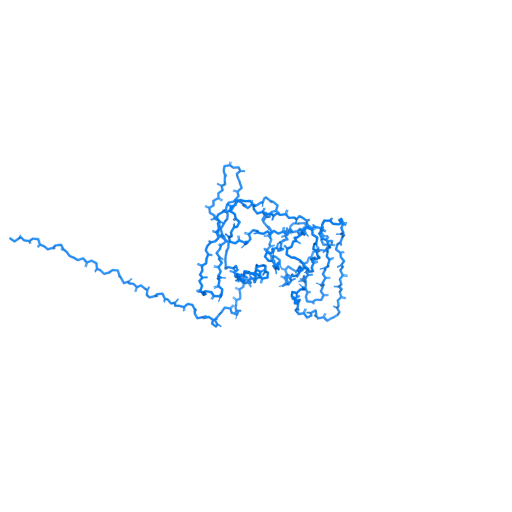590 4.625 -1.406 1.00 82.81 89 ILE A O 1
ATOM 707 N N . LEU A 1 90 ? -2.772 4.818 -0.960 1.00 81.81 90 LEU A N 1
ATOM 708 C CA . LEU A 1 90 ? -2.977 3.386 -0.859 1.00 81.81 90 LEU A CA 1
ATOM 709 C C . LEU A 1 90 ? -2.972 2.759 -2.264 1.00 81.81 90 LEU A C 1
ATOM 711 O O . LEU A 1 90 ? -3.647 3.229 -3.180 1.00 81.81 90 LEU A O 1
ATOM 715 N N . VAL A 1 91 ? -2.210 1.683 -2.427 1.00 80.50 91 VAL A N 1
ATOM 716 C CA . VAL A 1 91 ? -1.934 0.991 -3.699 1.00 80.50 91 VAL A CA 1
ATOM 717 C C . VAL A 1 91 ? -2.555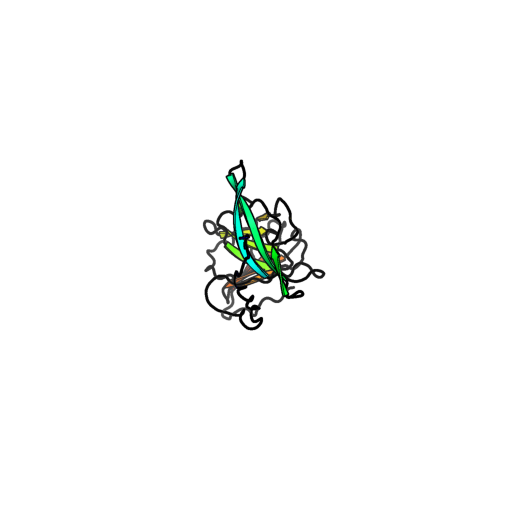 -0.400 -3.754 1.00 80.50 91 VAL A C 1
ATOM 719 O O . VAL A 1 91 ? -2.979 -0.858 -4.813 1.00 80.50 91 VAL A O 1
ATOM 722 N N . GLY A 1 92 ? -2.729 -1.057 -2.615 1.00 81.00 92 GLY A N 1
ATOM 723 C CA . GLY A 1 92 ? -3.484 -2.300 -2.529 1.00 81.00 92 GLY A CA 1
ATOM 724 C C . GLY A 1 92 ? -3.278 -2.977 -1.191 1.00 81.00 92 GLY A C 1
ATOM 725 O O . GLY A 1 92 ? -2.622 -2.431 -0.309 1.00 81.00 92 GLY A O 1
ATOM 726 N N . ALA A 1 93 ? -3.846 -4.166 -1.035 1.00 82.12 93 ALA A N 1
ATOM 727 C CA . ALA A 1 93 ? -3.731 -4.919 0.199 1.00 82.12 93 ALA A CA 1
ATOM 728 C C . ALA A 1 93 ? -3.715 -6.423 -0.056 1.00 82.12 93 ALA A C 1
ATOM 730 O O . ALA A 1 93 ? -4.384 -6.905 -0.965 1.00 82.12 93 ALA A O 1
ATOM 731 N N . SER A 1 94 ? -2.967 -7.163 0.761 1.00 83.00 94 SER A N 1
ATOM 732 C CA . SER A 1 94 ? -2.974 -8.627 0.759 1.00 83.00 94 SER A CA 1
ATOM 733 C C . SER A 1 94 ? -2.429 -9.179 2.078 1.00 83.00 94 SER A C 1
ATOM 735 O O . SER A 1 94 ? -1.463 -8.657 2.633 1.00 83.00 94 SER A O 1
ATOM 737 N N . LYS A 1 95 ? -3.046 -10.255 2.585 1.00 80.56 95 LYS A N 1
ATOM 738 C CA . LYS A 1 95 ? -2.660 -10.961 3.826 1.00 80.56 95 LYS A CA 1
ATOM 739 C C . LYS A 1 95 ? -2.473 -10.033 5.048 1.00 80.56 95 LYS A C 1
ATOM 741 O O . LYS A 1 95 ? -1.619 -10.275 5.898 1.00 80.56 95 LYS A O 1
ATOM 746 N N . GLY A 1 96 ? -3.284 -8.978 5.146 1.00 80.75 96 GLY A N 1
ATOM 747 C CA . GLY A 1 96 ? -3.283 -8.004 6.242 1.00 80.75 96 GLY A CA 1
ATOM 748 C C . GLY A 1 96 ? -2.239 -6.896 6.101 1.00 80.75 96 GLY A C 1
ATOM 749 O O . GLY A 1 96 ? -2.127 -6.064 6.998 1.00 80.75 96 GLY A O 1
ATOM 750 N N . TRP A 1 97 ? -1.495 -6.878 4.998 1.00 86.25 97 TRP A N 1
ATOM 751 C CA . TRP A 1 97 ? -0.555 -5.822 4.651 1.00 86.25 97 TRP A CA 1
ATOM 752 C C . TRP A 1 97 ? -1.144 -4.899 3.598 1.00 86.25 97 TRP A C 1
ATOM 754 O O . TRP A 1 97 ? -1.905 -5.331 2.733 1.00 86.25 97 TRP A O 1
ATOM 764 N N . VAL A 1 98 ? -0.761 -3.634 3.678 1.00 86.31 98 VAL A N 1
ATOM 765 C CA . VAL A 1 98 ? -1.150 -2.552 2.785 1.00 86.31 98 VAL A CA 1
ATOM 766 C C . VAL A 1 98 ? 0.084 -2.129 2.015 1.00 86.31 98 VAL A C 1
ATOM 768 O O . VAL A 1 98 ? 1.107 -1.837 2.625 1.00 86.31 98 VAL A O 1
ATOM 771 N N . LEU A 1 99 ? -0.013 -2.092 0.694 1.00 88.06 99 LEU A N 1
ATOM 772 C CA . LEU A 1 99 ? 0.969 -1.419 -0.140 1.00 88.06 99 LEU A CA 1
ATOM 773 C C . LEU A 1 99 ? 0.524 0.034 -0.296 1.00 88.06 99 LEU A C 1
ATOM 775 O O . LEU A 1 99 ? -0.636 0.279 -0.644 1.00 88.06 99 LEU A O 1
ATOM 779 N N . SER A 1 100 ? 1.426 0.973 -0.059 1.00 87.44 100 SER A N 1
ATOM 780 C CA . SER A 1 100 ? 1.250 2.397 -0.323 1.00 87.44 100 SER A CA 1
ATOM 781 C C . SER A 1 100 ? 2.396 2.934 -1.180 1.00 87.44 100 SER A C 1
ATOM 783 O O . SER A 1 100 ? 3.395 2.239 -1.381 1.00 87.44 100 SER A O 1
ATOM 785 N N . MET A 1 101 ? 2.212 4.124 -1.748 1.00 85.75 101 MET A N 1
ATOM 786 C CA . MET A 1 101 ? 3.180 4.763 -2.635 1.00 85.75 101 MET A CA 1
ATOM 787 C C . MET A 1 101 ? 3.305 6.250 -2.356 1.00 85.75 101 MET A C 1
ATOM 789 O O . MET A 1 101 ? 2.290 6.954 -2.357 1.00 85.75 101 MET A O 1
ATOM 793 N N . ASP 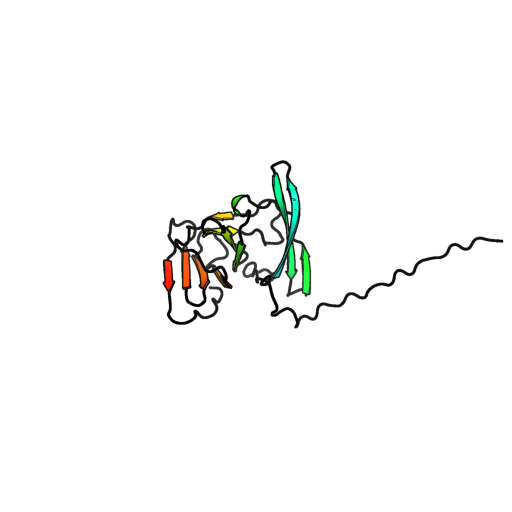A 1 102 ? 4.542 6.718 -2.240 1.00 85.06 102 ASP A N 1
ATOM 794 C CA . ASP A 1 102 ? 4.858 8.140 -2.185 1.00 85.06 102 ASP A CA 1
ATOM 795 C C . ASP A 1 102 ? 4.654 8.755 -3.579 1.00 85.06 102 ASP A C 1
ATOM 797 O O . ASP A 1 102 ? 5.163 8.276 -4.599 1.00 85.06 102 ASP A O 1
ATOM 801 N N . LYS A 1 103 ? 3.868 9.834 -3.646 1.00 78.44 103 LYS A N 1
ATOM 802 C CA . LYS A 1 103 ? 3.531 10.502 -4.916 1.00 78.44 103 LYS A CA 1
ATOM 803 C C . LYS A 1 103 ? 4.701 11.262 -5.550 1.00 78.44 103 LYS A C 1
ATOM 805 O O . LYS A 1 103 ? 4.631 11.582 -6.734 1.00 78.44 103 LYS A O 1
ATOM 810 N N . LYS A 1 104 ? 5.707 11.651 -4.770 1.00 81.12 104 LYS A N 1
ATOM 811 C CA . LYS A 1 104 ? 6.837 12.487 -5.196 1.00 81.12 104 LYS A CA 1
ATOM 812 C C . LYS A 1 104 ? 7.923 11.648 -5.855 1.00 81.12 104 LYS A C 1
ATOM 814 O O . LYS A 1 104 ? 8.452 12.076 -6.878 1.00 81.12 104 LYS A O 1
ATOM 819 N N . ASP A 1 105 ? 8.263 10.494 -5.281 1.00 81.69 105 ASP A N 1
ATOM 820 C CA . ASP A 1 105 ? 9.389 9.669 -5.747 1.00 81.69 105 ASP A CA 1
ATOM 821 C C . ASP A 1 105 ? 9.009 8.242 -6.186 1.00 81.69 105 ASP A C 1
ATOM 823 O O . ASP A 1 105 ? 9.874 7.477 -6.631 1.00 81.69 105 ASP A O 1
ATOM 827 N N . SER A 1 106 ? 7.716 7.890 -6.128 1.00 80.75 106 SER A N 1
ATOM 828 C CA . SER A 1 106 ? 7.209 6.549 -6.464 1.00 80.75 106 SER A CA 1
ATOM 829 C C . SER A 1 106 ? 7.873 5.428 -5.651 1.00 80.75 106 SER A C 1
ATOM 831 O O . SER A 1 106 ? 7.935 4.276 -6.103 1.00 80.75 106 SER A O 1
ATOM 833 N N . SER A 1 107 ? 8.405 5.750 -4.467 1.00 84.81 107 SER A N 1
ATOM 834 C CA . SER A 1 107 ? 8.801 4.749 -3.483 1.00 84.81 107 SER A CA 1
ATOM 835 C C . SER A 1 107 ? 7.560 4.044 -2.945 1.00 84.81 107 SER A C 1
ATOM 837 O O . SER A 1 107 ? 6.463 4.601 -2.893 1.00 84.81 107 SER A O 1
ATOM 839 N N . LEU A 1 108 ? 7.719 2.764 -2.621 1.00 88.25 108 LEU A N 1
ATOM 840 C CA . LEU A 1 108 ? 6.627 1.919 -2.164 1.00 88.25 108 LEU A CA 1
ATOM 841 C C . LEU A 1 108 ? 6.865 1.503 -0.723 1.00 88.25 108 LEU A C 1
ATOM 843 O O . LEU A 1 108 ? 7.978 1.121 -0.359 1.00 88.25 108 LEU A O 1
ATOM 847 N N . HIS A 1 109 ? 5.799 1.484 0.065 1.00 90.31 109 HIS A N 1
ATOM 848 C CA . HIS A 1 109 ? 5.845 1.079 1.461 1.00 90.31 109 HIS A CA 1
ATOM 849 C C . HIS A 1 109 ? 4.852 -0.045 1.726 1.00 90.31 109 HIS A C 1
ATOM 851 O O . HIS A 1 109 ? 3.700 -0.008 1.294 1.00 90.31 109 HIS A O 1
ATOM 857 N N . LEU A 1 110 ? 5.300 -1.068 2.447 1.00 90.50 110 LEU A N 1
ATOM 858 C CA . LEU A 1 110 ? 4.447 -2.133 2.951 1.00 90.50 110 LEU A CA 1
ATOM 859 C C . LEU A 1 110 ? 4.180 -1.882 4.436 1.00 90.50 110 LEU A C 1
ATOM 861 O O . LEU A 1 110 ? 5.117 -1.837 5.235 1.00 90.50 110 LEU A O 1
ATOM 865 N N . THR A 1 111 ? 2.913 -1.731 4.816 1.00 89.81 111 THR A N 1
ATOM 866 C CA . THR A 1 111 ? 2.524 -1.401 6.191 1.00 89.81 111 THR A CA 1
ATOM 867 C C . THR A 1 111 ? 1.354 -2.224 6.705 1.00 89.81 111 THR A C 1
ATOM 869 O O . THR A 1 111 ? 0.532 -2.714 5.935 1.00 89.81 111 THR A O 1
ATOM 872 N N . ASP A 1 112 ? 1.255 -2.377 8.022 1.00 88.81 112 ASP A N 1
ATOM 873 C CA . ASP A 1 112 ? 0.089 -2.960 8.680 1.00 88.81 112 ASP A CA 1
ATOM 874 C C . ASP A 1 112 ? -0.827 -1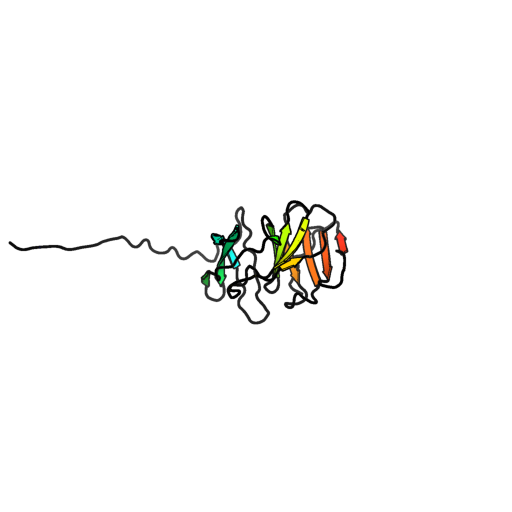.947 9.374 1.00 88.81 112 ASP A C 1
ATOM 876 O O . ASP A 1 112 ? -1.686 -2.320 10.178 1.00 88.81 112 ASP A O 1
ATOM 880 N N . LEU A 1 113 ? -0.705 -0.676 8.984 1.00 86.56 113 LEU A N 1
ATOM 881 C CA . LEU A 1 113 ? -1.513 0.446 9.457 1.00 86.56 113 LEU A CA 1
ATOM 882 C C . LEU A 1 113 ? -3.016 0.131 9.521 1.00 86.56 113 LEU A C 1
ATOM 884 O O . LEU A 1 113 ? -3.666 0.517 10.484 1.00 86.56 113 LEU A O 1
ATOM 888 N N . CYS A 1 114 ? -3.575 -0.615 8.564 1.00 83.38 114 CYS A N 1
ATOM 889 C CA . CYS A 1 114 ? -5.013 -0.909 8.517 1.00 83.38 114 CYS A CA 1
ATOM 890 C C . CYS A 1 114 ? -5.477 -2.081 9.403 1.00 83.38 114 CYS A C 1
ATOM 892 O O . CYS A 1 114 ? -6.674 -2.356 9.451 1.00 83.38 114 CYS A O 1
ATOM 894 N N . LYS A 1 115 ? -4.588 -2.773 10.130 1.00 84.56 115 LYS A N 1
ATOM 895 C CA . LYS A 1 115 ? -5.004 -3.851 11.046 1.00 84.56 115 LYS A CA 1
ATOM 896 C C . LYS A 1 115 ? -5.709 -3.267 12.281 1.00 84.56 115 LYS A C 1
ATOM 898 O O . LYS A 1 115 ? -5.113 -2.425 12.956 1.00 84.56 115 LYS A O 1
ATOM 903 N N . PRO A 1 116 ? -6.929 -3.706 12.641 1.00 79.94 116 PRO A N 1
ATOM 904 C CA . PRO A 1 116 ? -7.694 -3.077 13.723 1.00 79.94 116 PRO A CA 1
ATOM 905 C C . PRO A 1 116 ? -7.029 -3.179 15.104 1.00 79.94 116 PRO A C 1
ATOM 907 O O . PRO A 1 116 ? -7.207 -2.282 15.919 1.00 79.94 116 PRO A O 1
ATOM 910 N N . TRP A 1 117 ? -6.246 -4.234 15.347 1.00 81.75 117 TRP A N 1
ATOM 911 C CA . TRP A 1 117 ? -5.610 -4.555 16.636 1.00 81.75 117 TRP A CA 1
ATOM 912 C C . TRP A 1 117 ? -4.192 -3.995 16.828 1.00 81.75 117 TRP A C 1
ATOM 914 O O . TRP A 1 117 ? -3.551 -4.297 17.831 1.00 81.75 117 TRP A O 1
ATOM 924 N N . VAL A 1 118 ? -3.654 -3.242 15.867 1.00 80.75 118 VAL A N 1
ATOM 925 C CA . VAL A 1 118 ? -2.347 -2.581 16.023 1.00 80.75 118 VAL A CA 1
ATOM 926 C C . VAL A 1 118 ? -2.561 -1.293 16.821 1.00 80.75 118 VAL A C 1
ATOM 928 O O . VAL A 1 118 ? -3.334 -0.455 16.389 1.00 80.75 118 VAL A O 1
ATOM 931 N N . SER A 1 119 ? -1.922 -1.112 17.978 1.00 68.62 119 SER A N 1
ATOM 932 C CA . SER A 1 119 ? -2.390 -0.103 18.954 1.00 68.62 119 SER A CA 1
ATOM 933 C C . SER A 1 119 ? -1.510 1.137 19.138 1.00 68.62 119 SER A C 1
ATOM 935 O O . SER A 1 119 ? -1.827 1.956 19.992 1.00 68.62 119 SER A O 1
ATOM 937 N N . SER A 1 120 ? -0.386 1.281 18.428 1.00 76.12 120 SER A N 1
ATOM 938 C CA . SER A 1 120 ? 0.531 2.405 18.701 1.00 76.12 120 SER A CA 1
ATOM 939 C C . SER A 1 120 ? 1.424 2.798 17.531 1.00 76.12 120 SER A C 1
ATOM 941 O O . SER A 1 120 ? 1.424 3.957 17.126 1.00 76.12 120 SER A O 1
ATOM 943 N N . SER A 1 121 ? 2.170 1.842 16.980 1.00 84.75 121 SER A N 1
ATOM 944 C CA . SER A 1 121 ? 3.131 2.088 15.907 1.00 84.75 121 SER A CA 1
ATOM 945 C C . SER A 1 121 ? 2.986 1.021 14.825 1.00 84.75 121 SER A C 1
ATOM 947 O O . SER A 1 121 ? 3.361 -0.133 15.051 1.00 84.75 121 SER A O 1
ATOM 949 N N . PRO A 1 122 ? 2.384 1.368 13.677 1.00 88.56 122 PRO A N 1
ATOM 950 C CA . PRO A 1 122 ? 2.342 0.499 12.514 1.00 88.56 122 PRO A CA 1
ATOM 951 C C . PRO A 1 122 ? 3.747 0.138 12.051 1.00 88.56 122 PRO A C 1
ATOM 953 O O . PRO A 1 122 ? 4.645 0.980 12.008 1.00 88.56 122 PRO A O 1
ATOM 956 N N . ARG A 1 123 ? 3.930 -1.110 11.634 1.00 90.75 123 ARG A N 1
ATOM 957 C CA . ARG A 1 123 ? 5.160 -1.521 10.970 1.00 90.75 123 ARG A CA 1
ATOM 958 C C . ARG A 1 123 ? 5.164 -0.957 9.551 1.00 90.75 123 ARG A C 1
ATOM 960 O O . ARG A 1 123 ? 4.151 -1.035 8.858 1.00 90.75 123 ARG A O 1
ATOM 967 N N . VAL A 1 124 ? 6.307 -0.433 9.116 1.00 90.94 124 VAL A N 1
ATOM 968 C CA . VAL A 1 124 ? 6.539 0.049 7.747 1.00 90.94 124 VAL A CA 1
ATOM 969 C C . VAL A 1 124 ? 7.814 -0.588 7.212 1.00 90.94 124 VAL A C 1
ATOM 971 O O . VAL A 1 124 ? 8.815 -0.672 7.921 1.00 90.94 124 VAL A O 1
ATOM 974 N N . MET A 1 125 ? 7.768 -1.074 5.975 1.00 90.75 125 MET A N 1
ATOM 975 C CA . MET A 1 125 ? 8.932 -1.565 5.241 1.00 90.75 125 MET A CA 1
ATOM 976 C C . MET A 1 125 ? 8.995 -0.871 3.892 1.00 90.75 125 MET A C 1
ATOM 978 O O . MET A 1 125 ? 8.061 -0.978 3.096 1.00 90.75 125 MET A O 1
ATOM 982 N N . SER A 1 126 ? 10.103 -0.191 3.633 1.00 90.25 126 SER A N 1
ATOM 983 C CA . SER A 1 126 ? 10.373 0.404 2.331 1.00 90.25 126 SER A CA 1
ATOM 984 C C . SER A 1 126 ? 10.735 -0.680 1.322 1.00 90.25 126 SER A C 1
ATOM 986 O O . SER A 1 126 ? 11.544 -1.571 1.590 1.00 90.25 126 SER A O 1
ATOM 988 N N . LEU A 1 127 ? 10.122 -0.596 0.151 1.00 89.31 127 LEU A N 1
ATOM 989 C CA . LEU A 1 127 ? 10.461 -1.380 -1.025 1.00 89.31 127 LEU A CA 1
ATOM 990 C C . LEU A 1 127 ? 11.269 -0.498 -1.989 1.00 89.31 127 LEU A C 1
ATOM 992 O O . LEU A 1 127 ? 11.189 0.731 -1.916 1.00 89.31 127 LEU A O 1
ATOM 996 N N . PRO A 1 128 ? 12.039 -1.092 -2.915 1.00 87.56 128 PRO A N 1
ATOM 997 C CA . PRO A 1 128 ? 12.740 -0.319 -3.933 1.00 87.56 128 PRO A CA 1
ATOM 998 C C . PRO A 1 128 ? 11.769 0.548 -4.747 1.00 87.56 128 PRO A C 1
ATOM 1000 O O . PRO A 1 128 ? 10.606 0.183 -4.928 1.00 87.56 128 PRO A O 1
ATOM 1003 N N . SER A 1 129 ? 12.250 1.663 -5.297 1.00 85.31 129 SER A N 1
ATOM 1004 C CA . SER A 1 129 ? 11.476 2.434 -6.278 1.00 85.31 129 SER A CA 1
ATOM 1005 C C . SER A 1 129 ? 11.175 1.576 -7.513 1.00 85.31 129 SER A C 1
ATOM 1007 O O . SER A 1 129 ? 12.000 0.761 -7.938 1.00 85.31 129 SER A O 1
ATOM 1009 N N . LEU A 1 130 ? 9.997 1.770 -8.110 1.00 81.50 130 LEU A N 1
ATOM 1010 C CA . LEU A 1 130 ? 9.593 1.079 -9.339 1.00 81.50 130 LEU A CA 1
ATOM 1011 C C . LEU A 1 130 ? 10.459 1.441 -10.549 1.00 81.50 130 LEU A C 1
ATOM 1013 O O . LEU A 1 130 ? 10.464 0.700 -11.528 1.00 81.50 130 LEU A O 1
ATOM 1017 N N . GLY A 1 131 ? 11.155 2.582 -10.519 1.00 81.00 131 GLY A N 1
ATOM 1018 C CA . GLY A 1 131 ? 11.939 3.071 -11.658 1.00 81.00 131 GLY A CA 1
ATOM 1019 C C . GLY A 1 131 ? 11.095 3.565 -12.843 1.00 81.00 131 GLY A C 1
ATOM 1020 O O . GLY A 1 131 ? 11.632 3.821 -13.919 1.00 81.00 131 GLY A O 1
ATOM 1021 N N . PHE A 1 132 ? 9.782 3.701 -12.661 1.00 79.75 132 PHE A N 1
ATOM 1022 C CA . PHE A 1 132 ? 8.858 4.365 -13.576 1.00 79.75 132 PHE A CA 1
ATOM 1023 C C . PHE A 1 132 ? 7.720 4.994 -12.767 1.00 79.75 132 PHE A C 1
ATOM 1025 O O . PHE A 1 132 ? 7.474 4.572 -11.642 1.00 79.75 132 PHE A O 1
ATOM 1032 N N . ASP A 1 133 ? 7.030 5.969 -13.354 1.00 75.75 133 ASP A N 1
ATOM 1033 C CA . ASP A 1 133 ? 5.840 6.595 -12.771 1.00 75.75 133 ASP A CA 1
ATOM 1034 C C . ASP A 1 133 ? 4.601 5.746 -13.120 1.00 75.75 133 ASP A C 1
ATOM 1036 O O . ASP A 1 133 ? 4.207 5.691 -14.297 1.00 75.75 133 ASP A O 1
ATOM 1040 N N . PRO A 1 134 ? 4.029 4.978 -12.172 1.00 67.56 134 PRO A N 1
ATOM 1041 C CA . PRO A 1 134 ? 2.846 4.187 -12.454 1.00 67.56 134 PRO A CA 1
ATOM 1042 C C . PRO A 1 134 ? 1.640 5.115 -12.612 1.00 67.56 134 PRO A C 1
ATOM 1044 O O . PRO A 1 134 ? 1.274 5.849 -11.697 1.00 67.56 134 PRO A O 1
ATOM 1047 N N . CYS A 1 135 ? 0.944 5.016 -13.749 1.00 61.91 135 CYS A N 1
ATOM 1048 C CA . CYS A 1 135 ? -0.388 5.602 -13.870 1.00 61.91 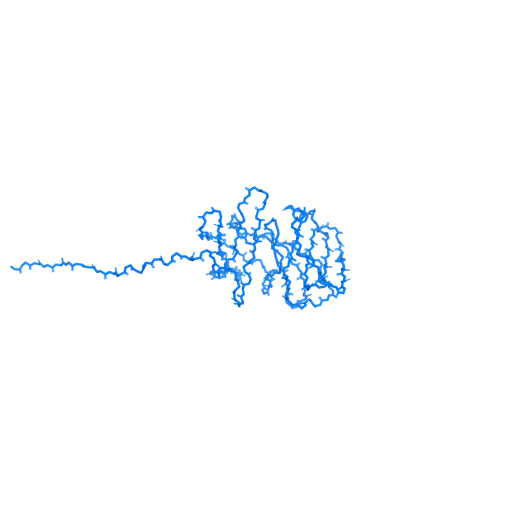135 CYS A CA 1
ATOM 1049 C C . CYS A 1 135 ? -1.241 5.049 -12.720 1.00 61.91 135 CYS A C 1
ATOM 1051 O O . CYS A 1 135 ? -1.418 3.841 -12.603 1.00 61.91 135 CYS A O 1
ATOM 1053 N N . VAL A 1 136 ? -1.696 5.945 -11.848 1.00 55.88 136 VAL A N 1
ATOM 1054 C CA . VAL A 1 136 ? -1.901 5.755 -10.399 1.00 55.88 136 VAL A CA 1
ATOM 1055 C C . VAL A 1 136 ? -3.051 4.805 -10.004 1.00 55.88 136 VAL A C 1
ATOM 1057 O O . VAL A 1 136 ? -3.519 4.782 -8.869 1.00 55.88 136 VAL A O 1
ATOM 1060 N N . THR A 1 137 ? -3.531 3.979 -10.926 1.00 57.78 137 THR A N 1
ATOM 1061 C CA . THR A 1 137 ? -4.655 3.068 -10.707 1.00 57.78 137 THR A CA 1
ATOM 1062 C C . THR A 1 137 ? -4.147 1.656 -10.449 1.00 57.78 137 THR A C 1
ATOM 1064 O O . THR A 1 137 ? -4.468 0.716 -11.173 1.00 57.78 137 THR A O 1
ATOM 1067 N N . VAL A 1 138 ? -3.334 1.491 -9.407 1.00 58.94 138 VAL A N 1
ATOM 1068 C CA . VAL A 1 138 ? -2.925 0.153 -8.968 1.00 58.94 138 VAL A CA 1
ATOM 1069 C C . VAL A 1 138 ? -4.134 -0.529 -8.347 1.00 58.94 138 VAL A C 1
ATOM 1071 O O . VAL A 1 138 ? -4.667 -0.078 -7.329 1.00 58.94 138 VAL A O 1
ATOM 1074 N N . LYS A 1 139 ? -4.604 -1.594 -9.000 1.00 66.75 139 LYS A N 1
ATOM 1075 C CA . LYS A 1 139 ? -5.845 -2.280 -8.614 1.00 66.75 139 LYS A CA 1
ATOM 1076 C C . LYS A 1 139 ? -5.581 -3.473 -7.699 1.00 66.75 139 LYS A C 1
ATOM 1078 O O . LYS A 1 139 ? -6.449 -3.822 -6.903 1.00 66.75 139 LYS A O 1
ATOM 1083 N N . GLN A 1 140 ? -4.426 -4.135 -7.832 1.00 77.56 140 GLN A N 1
ATOM 1084 C CA . GLN A 1 140 ? -4.208 -5.457 -7.236 1.00 77.56 140 GLN A CA 1
ATOM 1085 C C . GLN A 1 140 ? -2.797 -5.631 -6.690 1.00 77.56 140 GLN A C 1
ATOM 1087 O O . GLN A 1 140 ? -1.809 -5.304 -7.347 1.00 77.56 140 GLN A O 1
ATOM 1092 N N . VAL A 1 141 ? -2.726 -6.208 -5.494 1.00 83.50 141 VAL A N 1
ATOM 1093 C CA . VAL A 1 141 ? -1.492 -6.572 -4.801 1.00 83.50 141 VAL A CA 1
ATOM 1094 C C . VAL A 1 141 ? -1.674 -7.976 -4.240 1.00 83.50 141 VAL A C 1
ATOM 1096 O O . VAL A 1 141 ? -2.731 -8.292 -3.701 1.00 83.50 141 VAL A O 1
ATOM 1099 N N . SER A 1 142 ? -0.653 -8.817 -4.361 1.00 87.12 142 SER A N 1
ATOM 1100 C CA . SER A 1 142 ? -0.618 -10.166 -3.804 1.00 87.12 142 SER A CA 1
ATOM 1101 C C . SER A 1 142 ? 0.708 -10.375 -3.084 1.00 87.12 142 SER A C 1
ATOM 1103 O O . SER A 1 142 ? 1.767 -10.006 -3.589 1.00 87.12 142 SER A O 1
ATOM 1105 N N . LEU A 1 143 ? 0.645 -10.938 -1.881 1.00 87.25 143 LEU A N 1
ATOM 1106 C CA . LEU A 1 143 ? 1.813 -11.326 -1.096 1.00 87.25 143 LEU A CA 1
ATOM 1107 C C . LEU A 1 143 ? 1.870 -12.847 -1.051 1.00 87.25 143 LEU A C 1
ATOM 1109 O O . LEU A 1 143 ? 0.849 -13.475 -0.791 1.00 87.25 143 LEU A O 1
ATOM 1113 N N . SER A 1 144 ? 3.052 -13.438 -1.213 1.00 86.62 144 SER A N 1
ATOM 1114 C CA . SER A 1 144 ? 3.228 -14.895 -1.092 1.00 86.62 144 SER A CA 1
ATOM 1115 C C . SER A 1 144 ? 3.111 -15.413 0.349 1.00 86.62 144 SER A C 1
ATOM 1117 O O . SER A 1 144 ? 2.887 -16.597 0.570 1.00 86.62 144 SER A O 1
ATOM 1119 N N . SER A 1 145 ? 3.281 -14.542 1.347 1.00 82.25 145 SER A N 1
ATOM 1120 C CA . SER A 1 145 ? 3.270 -14.888 2.772 1.00 82.25 145 SER A CA 1
ATOM 1121 C C . SER A 1 145 ? 2.663 -13.758 3.599 1.00 82.25 145 SER A C 1
ATOM 1123 O O . SER A 1 145 ? 2.699 -12.596 3.196 1.00 82.25 145 SER A O 1
ATOM 1125 N N . SER A 1 146 ? 2.080 -14.094 4.750 1.00 75.31 146 SER A N 1
ATOM 1126 C CA . SER A 1 146 ? 1.631 -13.109 5.740 1.00 75.31 146 SER A CA 1
ATOM 1127 C C . SER A 1 146 ? 2.774 -12.563 6.596 1.00 75.31 146 SER A C 1
ATOM 1129 O O . SER A 1 146 ? 2.616 -11.507 7.212 1.00 75.31 146 SER A O 1
ATOM 1131 N N . SER A 1 147 ? 3.915 -13.259 6.631 1.00 82.25 147 SER A N 1
ATOM 1132 C CA . SER A 1 147 ? 5.161 -12.709 7.159 1.00 82.25 147 SER A CA 1
ATOM 1133 C C . SER A 1 147 ? 5.784 -11.834 6.076 1.00 82.25 147 SER A C 1
ATOM 1135 O O . SER A 1 147 ? 6.134 -12.361 5.018 1.00 82.25 147 SER A O 1
ATOM 1137 N N . PRO A 1 148 ? 5.913 -10.518 6.291 1.00 77.88 148 PRO A N 1
ATOM 1138 C CA . PRO A 1 148 ? 6.433 -9.623 5.271 1.00 77.88 148 PRO A CA 1
ATOM 1139 C C . PRO A 1 148 ? 7.958 -9.711 5.137 1.00 77.88 148 PRO A C 1
ATOM 1141 O O . PRO A 1 148 ? 8.513 -9.143 4.204 1.00 77.88 148 PRO A O 1
ATOM 1144 N N . ASP A 1 149 ? 8.635 -10.384 6.072 1.00 83.38 149 ASP A N 1
ATOM 1145 C CA . ASP A 1 149 ? 10.093 -10.407 6.147 1.00 83.38 149 ASP A CA 1
ATOM 1146 C C . ASP A 1 149 ? 10.739 -11.245 5.044 1.00 83.38 149 ASP A C 1
ATOM 1148 O O . ASP A 1 149 ? 11.848 -10.954 4.615 1.00 83.38 149 ASP A O 1
ATOM 1152 N N . GLU A 1 150 ? 10.027 -12.262 4.569 1.00 83.50 150 GLU A N 1
ATOM 1153 C CA . GLU A 1 150 ? 10.465 -13.154 3.497 1.00 83.50 150 GLU A CA 1
ATOM 1154 C C . GLU A 1 150 ? 9.293 -13.412 2.544 1.00 83.50 150 GLU A C 1
ATOM 1156 O O . GLU A 1 150 ? 8.864 -14.550 2.326 1.00 83.50 150 GLU A O 1
ATOM 1161 N N . CYS A 1 151 ? 8.715 -12.340 2.000 1.00 86.50 151 CYS A N 1
ATOM 1162 C CA . CYS A 1 151 ? 7.603 -12.438 1.066 1.00 86.50 151 CYS A CA 1
ATOM 1163 C C . CYS A 1 151 ? 7.980 -11.943 -0.328 1.00 86.50 151 CYS A C 1
ATOM 1165 O O . CYS A 1 151 ? 8.877 -11.129 -0.543 1.00 86.50 151 CYS A O 1
ATOM 1167 N N . THR A 1 152 ? 7.278 -12.485 -1.313 1.00 90.81 152 THR A N 1
ATOM 1168 C CA . THR A 1 152 ? 7.246 -11.934 -2.661 1.00 90.81 152 THR A CA 1
ATOM 1169 C C . THR A 1 152 ? 5.999 -11.074 -2.773 1.00 90.81 152 THR A C 1
ATOM 1171 O O . THR A 1 152 ? 4.893 -11.555 -2.517 1.00 90.81 152 THR A O 1
ATOM 1174 N N . VAL A 1 153 ? 6.188 -9.811 -3.136 1.00 90.00 153 VAL A N 1
ATOM 1175 C CA . VAL A 1 153 ? 5.132 -8.843 -3.421 1.00 90.00 153 VAL A CA 1
ATOM 1176 C C . VAL A 1 153 ? 4.955 -8.787 -4.929 1.00 90.00 153 VAL A C 1
ATOM 1178 O O . VAL A 1 153 ? 5.892 -8.473 -5.660 1.00 90.00 153 VAL A O 1
ATOM 1181 N N . ALA A 1 154 ? 3.750 -9.085 -5.394 1.00 90.75 154 ALA A N 1
ATOM 1182 C CA . ALA A 1 154 ? 3.330 -8.887 -6.770 1.00 90.75 154 ALA A CA 1
ATOM 1183 C C . ALA A 1 154 ? 2.310 -7.748 -6.804 1.00 90.75 154 ALA A C 1
ATOM 1185 O O . ALA A 1 154 ? 1.315 -7.789 -6.083 1.00 90.75 154 ALA A O 1
ATOM 1186 N N . ALA A 1 155 ? 2.552 -6.734 -7.625 1.00 86.81 155 ALA A N 1
ATOM 1187 C CA . ALA A 1 155 ? 1.686 -5.571 -7.744 1.00 86.81 155 ALA A CA 1
ATOM 1188 C C . ALA 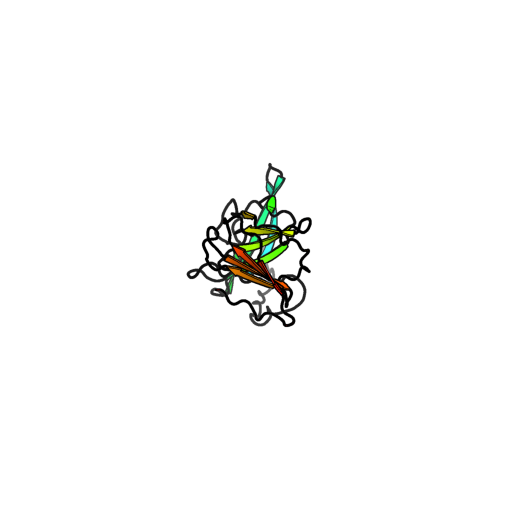A 1 155 ? 1.383 -5.278 -9.215 1.00 86.81 155 ALA A C 1
ATOM 1190 O O . ALA A 1 155 ? 2.278 -5.243 -10.063 1.00 86.81 155 ALA A O 1
ATOM 1191 N N . ASN A 1 156 ? 0.100 -5.096 -9.510 1.00 82.44 156 ASN A N 1
ATOM 1192 C CA . ASN A 1 156 ? -0.419 -4.810 -10.839 1.00 82.44 156 ASN A CA 1
ATOM 1193 C C . ASN A 1 156 ? -0.798 -3.323 -10.916 1.00 82.44 156 ASN A C 1
ATOM 1195 O O . ASN A 1 156 ? -1.862 -2.919 -10.434 1.00 82.44 156 ASN A O 1
ATOM 1199 N N . PHE A 1 157 ? 0.110 -2.524 -11.488 1.00 74.00 157 PHE A N 1
ATOM 1200 C CA . PHE A 1 157 ? 0.025 -1.058 -11.546 1.00 74.00 157 PHE A CA 1
ATOM 1201 C C . PHE A 1 157 ? -0.875 -0.550 -12.671 1.00 74.00 157 PHE A C 1
ATOM 1203 O O . PHE A 1 157 ? -1.439 0.533 -12.578 1.00 74.00 157 PHE A O 1
ATOM 1210 N N . SER A 1 158 ? -1.015 -1.340 -13.730 1.00 69.31 158 SER A N 1
ATOM 1211 C CA . SER A 1 158 ? -1.928 -1.100 -14.841 1.00 69.31 158 SER A CA 1
ATOM 1212 C C . SER A 1 158 ? -2.288 -2.441 -15.450 1.00 69.31 158 SER A C 1
ATOM 1214 O O . SER A 1 158 ? -1.512 -3.382 -15.333 1.00 69.31 158 SER A O 1
ATOM 1216 N N . GLU A 1 159 ? -3.405 -2.524 -16.170 1.00 66.19 159 GLU A N 1
ATOM 1217 C CA . GLU A 1 159 ? -3.910 -3.797 -16.696 1.00 66.19 159 GLU A CA 1
ATOM 1218 C C . GLU A 1 159 ? -2.845 -4.625 -17.434 1.00 66.19 159 GLU A C 1
ATOM 1220 O O . GLU A 1 159 ? -2.880 -5.842 -17.349 1.00 66.19 159 GLU A O 1
ATOM 1225 N N . SER A 1 160 ? -1.838 -4.011 -18.053 1.00 74.38 160 SER A N 1
ATOM 1226 C CA . SER A 1 160 ? -0.758 -4.673 -18.792 1.00 74.38 160 SER A CA 1
ATOM 1227 C C . SER A 1 160 ? 0.616 -4.691 -18.104 1.00 74.38 160 SER A C 1
ATOM 1229 O O . SER A 1 160 ? 1.597 -5.089 -18.740 1.00 74.38 160 SER A O 1
ATOM 1231 N N . GLN A 1 161 ? 0.736 -4.268 -16.838 1.00 83.12 161 GLN A N 1
ATOM 1232 C CA . GLN A 1 161 ? 2.021 -4.179 -16.133 1.00 83.12 161 GLN A CA 1
ATOM 1233 C C . GLN A 1 161 ? 1.980 -4.782 -14.724 1.00 83.12 161 GLN A C 1
ATOM 1235 O O . GLN A 1 161 ? 1.435 -4.203 -13.781 1.00 83.12 161 GLN A O 1
ATOM 1240 N N . LEU A 1 162 ? 2.664 -5.916 -14.580 1.00 87.12 162 LEU A N 1
ATOM 1241 C CA . LEU A 1 162 ? 2.883 -6.619 -13.323 1.00 87.12 162 LEU A CA 1
ATOM 1242 C C . LEU A 1 162 ? 4.329 -6.404 -12.876 1.00 87.12 162 LEU A C 1
ATOM 1244 O O . LEU A 1 162 ? 5.255 -6.657 -13.644 1.00 87.12 162 LEU A O 1
ATOM 1248 N N . SER A 1 163 ? 4.537 -5.991 -11.632 1.00 89.44 163 SER A N 1
ATOM 1249 C CA . SER A 1 163 ? 5.871 -5.936 -11.035 1.00 89.44 163 SER A CA 1
ATOM 1250 C C . SER A 1 163 ? 5.949 -6.878 -9.845 1.00 89.44 163 SER A C 1
ATOM 1252 O O . SER A 1 163 ? 5.007 -6.978 -9.059 1.00 89.44 163 SER A O 1
ATOM 1254 N N . VAL A 1 164 ? 7.081 -7.561 -9.714 1.00 91.94 164 VAL A N 1
ATOM 1255 C CA . VAL A 1 164 ? 7.344 -8.516 -8.637 1.00 91.94 164 VAL A CA 1
ATOM 1256 C C . VAL A 1 164 ? 8.625 -8.127 -7.909 1.00 91.94 164 VAL A C 1
ATOM 1258 O O . VAL A 1 164 ? 9.636 -7.851 -8.552 1.00 91.94 164 VAL A O 1
ATOM 1261 N N . CYS A 1 165 ? 8.588 -8.113 -6.580 1.00 91.00 165 CYS A N 1
ATOM 1262 C CA . CYS A 1 165 ? 9.726 -7.811 -5.715 1.00 91.00 165 CYS A CA 1
ATOM 1263 C C . CYS A 1 165 ? 9.780 -8.797 -4.550 1.00 91.00 165 CYS A C 1
ATOM 1265 O O . CYS A 1 165 ? 8.744 -9.202 -4.023 1.00 91.00 165 CYS A O 1
ATOM 1267 N N . ARG A 1 166 ? 10.987 -9.167 -4.120 1.00 90.06 166 ARG A N 1
ATOM 1268 C CA . ARG A 1 166 ? 11.202 -9.944 -2.896 1.00 90.06 166 ARG A CA 1
ATOM 1269 C C . ARG A 1 166 ? 11.604 -9.001 -1.768 1.00 90.06 166 ARG A C 1
ATOM 1271 O O . ARG A 1 166 ? 12.497 -8.177 -1.955 1.00 90.06 166 ARG A O 1
ATOM 1278 N N . THR A 1 167 ? 10.948 -9.104 -0.620 1.00 85.50 167 THR A N 1
ATOM 1279 C CA . THR A 1 167 ? 11.279 -8.283 0.549 1.00 85.50 167 THR A CA 1
ATOM 1280 C C . THR A 1 167 ? 12.603 -8.720 1.181 1.00 85.50 167 THR A C 1
ATOM 1282 O O . THR A 1 167 ? 13.008 -9.877 1.049 1.00 85.50 167 THR A O 1
ATOM 1285 N N . ASN A 1 168 ? 13.301 -7.773 1.821 1.00 77.75 168 ASN A N 1
ATOM 1286 C CA . ASN A 1 168 ? 14.543 -7.982 2.586 1.00 77.75 168 ASN A CA 1
ATOM 1287 C C . ASN A 1 168 ? 15.670 -8.753 1.867 1.00 77.75 168 ASN A C 1
ATOM 1289 O O . ASN A 1 168 ? 16.506 -9.378 2.512 1.00 77.75 168 ASN A O 1
ATOM 1293 N N . CYS A 1 169 ? 15.702 -8.732 0.533 1.00 70.25 169 CYS A N 1
ATOM 1294 C CA . CYS A 1 169 ? 16.703 -9.448 -0.267 1.00 70.25 169 CYS A CA 1
ATOM 1295 C C . CYS A 1 169 ? 17.473 -8.517 -1.221 1.00 70.25 169 CYS A C 1
ATOM 1297 O O . CYS A 1 169 ? 17.915 -8.983 -2.272 1.00 70.25 169 CYS A O 1
ATOM 1299 N N . ASP A 1 170 ? 17.532 -7.208 -0.930 1.00 68.12 170 ASP A N 1
ATOM 1300 C CA . ASP A 1 170 ? 18.117 -6.151 -1.786 1.00 68.12 170 ASP A CA 1
ATOM 1301 C C . ASP A 1 170 ? 17.691 -6.236 -3.266 1.00 68.12 170 ASP A C 1
ATOM 1303 O O . ASP A 1 170 ? 18.389 -5.811 -4.186 1.00 68.12 170 ASP A O 1
ATOM 1307 N N . SER A 1 171 ? 16.532 -6.849 -3.511 1.00 73.81 171 SER A N 1
ATOM 1308 C CA . SER A 1 171 ? 16.093 -7.246 -4.840 1.00 73.81 171 SER A CA 1
ATOM 1309 C C . SER A 1 171 ? 15.355 -6.089 -5.483 1.00 73.81 171 SER A C 1
ATOM 1311 O O . SER A 1 171 ? 14.405 -5.576 -4.905 1.00 73.81 171 SER A O 1
ATOM 1313 N N . SER A 1 172 ? 15.758 -5.695 -6.689 1.00 87.38 172 SER A N 1
ATOM 1314 C CA . SER A 1 172 ? 15.001 -4.739 -7.492 1.00 87.38 172 SER A CA 1
ATOM 1315 C C . SER A 1 172 ? 13.674 -5.337 -7.969 1.00 87.38 172 SER A C 1
ATOM 1317 O O . SER A 1 172 ? 13.479 -6.557 -8.001 1.00 87.38 172 SER A O 1
ATOM 1319 N N . TRP A 1 173 ? 12.754 -4.472 -8.391 1.00 89.94 173 TRP A N 1
ATOM 1320 C CA . TRP A 1 173 ? 11.540 -4.922 -9.057 1.00 89.94 173 TRP A CA 1
ATOM 1321 C C . TRP A 1 173 ? 11.866 -5.607 -10.386 1.00 89.94 173 TRP A C 1
ATOM 1323 O O . TRP A 1 173 ? 12.656 -5.116 -11.193 1.00 89.94 173 TRP A O 1
ATOM 1333 N N . THR A 1 174 ? 11.212 -6.737 -10.632 1.00 91.38 174 THR A N 1
ATOM 1334 C CA . THR A 1 174 ? 11.156 -7.372 -11.950 1.00 91.38 174 THR A CA 1
ATOM 1335 C C . THR A 1 174 ? 9.824 -7.026 -12.597 1.00 91.38 174 THR A C 1
ATOM 1337 O O . THR A 1 174 ? 8.769 -7.306 -12.028 1.00 91.38 174 THR A O 1
ATOM 1340 N N . HIS A 1 175 ? 9.865 -6.419 -13.781 1.00 90.44 175 HIS A N 1
ATOM 1341 C CA . HIS A 1 175 ? 8.671 -5.947 -14.479 1.00 90.44 175 HIS A CA 1
ATOM 1342 C C . HIS A 1 175 ? 8.298 -6.870 -15.635 1.00 90.44 175 HIS A C 1
ATOM 1344 O O . HIS A 1 175 ? 9.121 -7.179 -16.497 1.00 90.44 175 HIS A O 1
ATOM 1350 N N . PHE A 1 176 ? 7.024 -7.228 -15.696 1.00 88.50 176 PHE A N 1
ATOM 1351 C CA . PHE A 1 176 ? 6.415 -7.994 -16.767 1.00 88.50 176 PHE A CA 1
ATOM 1352 C C . PHE A 1 176 ? 5.388 -7.109 -17.463 1.00 88.50 176 PHE A C 1
ATOM 1354 O O . PHE A 1 176 ? 4.487 -6.559 -16.827 1.00 88.50 176 PHE A O 1
ATOM 1361 N N . LYS A 1 177 ? 5.537 -6.963 -18.780 1.00 86.25 177 LYS A N 1
ATOM 1362 C CA . LYS A 1 177 ? 4.595 -6.234 -19.629 1.00 86.25 177 LYS A CA 1
ATOM 1363 C C . LYS A 1 177 ? 3.956 -7.190 -20.617 1.00 86.25 177 LYS A C 1
ATOM 1365 O O . LYS A 1 177 ? 4.655 -7.993 -21.235 1.00 86.25 177 LYS A O 1
ATOM 1370 N N . THR A 1 178 ? 2.650 -7.076 -20.789 1.00 80.94 178 THR A N 1
ATOM 1371 C CA . THR A 1 178 ? 1.878 -7.895 -21.726 1.00 80.94 178 THR A CA 1
ATOM 1372 C C . THR A 1 178 ? 1.063 -7.004 -22.661 1.00 80.94 178 THR A C 1
ATOM 1374 O O . THR A 1 178 ? 0.622 -5.933 -22.261 1.00 80.94 178 THR A O 1
ATOM 1377 N N . PRO A 1 179 ? 0.820 -7.414 -23.918 1.00 77.38 179 PRO A N 1
ATOM 1378 C CA . PRO A 1 179 ? -0.078 -6.676 -24.809 1.00 77.38 179 PRO A CA 1
ATOM 1379 C C . PRO A 1 179 ? -1.558 -6.813 -24.405 1.00 77.38 179 PRO A C 1
ATOM 1381 O O . PRO A 1 179 ? -2.400 -6.078 -24.908 1.00 77.38 179 PRO A O 1
ATOM 1384 N N . PHE A 1 180 ? -1.869 -7.747 -23.502 1.00 75.94 180 PHE A N 1
ATOM 1385 C CA . PHE A 1 180 ? -3.208 -8.018 -22.985 1.00 75.94 180 PHE A CA 1
ATOM 1386 C C . PHE A 1 180 ? -3.273 -7.754 -21.477 1.00 75.94 180 PHE A C 1
ATOM 1388 O O . PHE A 1 180 ? -2.240 -7.874 -20.813 1.00 75.94 180 PHE A O 1
ATOM 1395 N N . PRO A 1 181 ? -4.461 -7.459 -20.923 1.00 68.62 181 PRO A N 1
ATOM 1396 C CA . PRO A 1 181 ? -4.654 -7.353 -19.486 1.00 68.62 181 PRO A CA 1
ATOM 1397 C C . PRO A 1 181 ? -4.239 -8.622 -18.731 1.00 68.62 181 PRO A C 1
ATOM 1399 O O . PRO A 1 181 ? -4.572 -9.735 -19.145 1.00 68.62 181 PRO A O 1
ATOM 1402 N N . PHE A 1 182 ? -3.557 -8.466 -17.601 1.00 66.44 182 PHE A N 1
ATOM 1403 C CA . PHE A 1 182 ? -3.375 -9.533 -16.632 1.00 66.44 182 PHE A CA 1
ATOM 1404 C C . PHE A 1 182 ? -4.732 -9.896 -16.012 1.00 66.44 182 PHE A C 1
ATOM 1406 O O . PHE A 1 182 ? -5.512 -8.998 -15.675 1.00 66.44 182 PHE A O 1
ATOM 1413 N N . PRO A 1 183 ? -5.026 -11.197 -15.832 1.00 65.25 183 PRO A N 1
ATOM 1414 C CA . PRO A 1 183 ? -6.181 -11.609 -15.051 1.00 65.25 183 PRO A CA 1
ATOM 1415 C C . PRO A 1 183 ? -6.027 -11.125 -13.607 1.00 65.25 183 PRO A C 1
ATOM 1417 O O . PRO A 1 183 ? -4.914 -10.874 -13.138 1.00 65.25 183 PRO A O 1
ATOM 1420 N N . THR A 1 184 ? -7.150 -11.029 -12.895 1.00 62.56 184 THR A N 1
ATOM 1421 C CA . THR A 1 184 ? -7.152 -10.643 -11.486 1.00 62.56 184 THR A CA 1
ATOM 1422 C C . THR A 1 184 ? -6.165 -11.489 -10.693 1.00 62.56 184 THR A C 1
ATOM 1424 O O . THR A 1 184 ? -6.272 -12.716 -10.693 1.00 62.56 184 THR A O 1
ATOM 1427 N N . LEU A 1 185 ? -5.209 -10.835 -10.023 1.00 57.59 185 LEU A N 1
ATOM 1428 C CA . LEU A 1 185 ? -4.276 -11.520 -9.134 1.00 57.59 185 LEU A CA 1
ATOM 1429 C C . LEU A 1 185 ? -5.073 -12.194 -8.011 1.00 57.59 185 LEU A C 1
ATOM 1431 O O . LEU A 1 185 ? -5.597 -11.525 -7.121 1.00 57.59 185 LEU A O 1
ATOM 1435 N N . ALA A 1 186 ? -5.170 -13.522 -8.058 1.00 50.97 186 ALA A N 1
ATOM 1436 C CA . ALA A 1 186 ? -5.615 -14.311 -6.921 1.00 50.97 186 ALA A CA 1
ATOM 1437 C C . ALA A 1 186 ? -4.515 -14.304 -5.846 1.00 50.97 186 ALA A C 1
ATOM 1439 O O . ALA A 1 186 ? -3.321 -14.233 -6.160 1.00 50.97 186 ALA A O 1
ATOM 1440 N N . SER A 1 187 ? -4.904 -14.356 -4.571 1.00 50.34 187 SER A N 1
ATOM 1441 C CA . SER A 1 187 ? -3.942 -14.531 -3.480 1.00 50.34 187 SER A CA 1
ATOM 1442 C C . SER A 1 187 ? -3.150 -15.826 -3.695 1.00 50.34 187 SER A C 1
ATOM 1444 O O . SER A 1 187 ? -3.755 -16.882 -3.875 1.00 50.34 187 SER A O 1
ATOM 1446 N N . LEU A 1 188 ? -1.815 -15.720 -3.704 1.00 41.72 188 LEU A N 1
ATOM 1447 C CA . LEU A 1 188 ? -0.895 -16.863 -3.744 1.00 41.72 188 LEU A CA 1
ATOM 1448 C C . LEU A 1 188 ? -0.813 -17.564 -2.380 1.00 41.72 188 LEU A C 1
ATOM 1450 O O . LEU A 1 188 ? -0.966 -16.886 -1.327 1.00 41.72 188 LEU A O 1
#

Secondary structure (DSSP, 8-state):
-------------------TTS-S--SS----EEE-TTTS-EEEEEEEEEEEE-TTSPEEEEEEEEETTTTEEEEPPPEEPPGGGTTPEEEEEETTEEEEE-TTT--EEEE-TT-TT--S---EEEEPP-SS---S---EEEES-SSGGG-EEEEEEETTEEEEEETTTTPPPEEEE-SSPPPP----